Protein 2QHP (pdb70)

Foldseek 3Di:
DFEEFEFAWAWAQEPVGIDIDDLGQLLQLLLVLLVGHYEYQFEAEPDPRRVVSVVCVVSVRHYDYYHDHFHRWYWHDPVDTDGDPRGRRLARAQDPVLLVVLLVHQEYEYEFQSLLHPRSVVNVLSSLVSDPPPPRFYEYAHPDDDPSHDPVSVVVSLQSGQEYEEEQVVLCVNCVCPNNPDDSVVSVVCSCVVNVHCYKYHHVQAWIWDDHVPDIATDGQDDDPFLAQQLLQSSLVSQLVSQVVLVHDNNLSNVLSRVRSRVCRNDNDNDNTDVVSSVSSD

InterPro domains:
  IPR002173 Carbohydrate/purine kinase, PfkB, conserved site [PS00583] (23-47)
  IPR011611 Carbohydrate kinase PfkB [PF00294] (20-287)
  IPR029056 Ribokinase-like [G3DSA:3.40.1190.20] (1-295)
  IPR029056 Ribokinase-like [SSF53613] (5-287)
  IPR050306 PfkB Carbohydrate Kinase [PTHR43085] (5-287)

Radius of gyration: 17.8 Å; Cα contacts (8 Å, |Δi|>4): 586; chains: 1; bounding box: 41×39×47 Å

Organism: Bacteroides thetaiotaomicron (strain ATCC 29148 / DSM 2079 / JCM 5827 / CCUG 10774 / NCTC 10582 / VPI-5482 / E50) (NCBI:txid226186)

Secondary structure (DSSP, 8-state):
--EEE----EEEEETTEEEEE-HHHHHHHHHHHTT-EEEEEEEEESSHHHHH--HHHHTT--EEEEEESSPPEEEEE---EEE-SS-GGG-----HHHHHHHHTEEEEEE-SGGGSSHHHHHHHHHHHH---TTS-EEEEE----TT---HHHHHHHHHH-SEEEEEHHHHHHHH----TTS-HHHHHHHHHHHTT---EEE-GGG-EEEEETTEEEEEPPPP---S--TTHHHHHHHHHHHHHHHT--HHHHHHHHHHHHHHHHTSS---PPPHHHHGGG-

Nearest PDB structures (foldseek):
  2qhp-assembly1_A  TM=1.004E+00  e=1.544E-58  Bacteroides thetaiotaomicron VPI-5482
  3k9e-assembly1_A  TM=8.556E-01  e=5.505E-17  Escherichia coli O6
  3iq0-assembly1_B  TM=8.484E-01  e=5.186E-17  Escherichia coli O6
  3k9e-assembly1_B  TM=8.527E-01  e=6.585E-17  Escherichia coli O6
  3pl2-assembly1_B  TM=8.495E-01  e=3.717E-16  Corynebacterium glutamicum

B-factor: mean 25.6, std 10.34, range [3.43, 75.3]

Sequence (282 aa):
NNIIIVGGEALWDVLPEGKKIGGAPANFAYHVVSQFGFDSRVVSAVGNDELGDEIEVFKEKQLKNQIERVDYPTGTVQVTPCCYEIKKEGVAWDNIPFTDELKRLALNTRAVCFGSLAQRNEVSRATINRFLDTPDIDGQLKIFDINNLRQDFYTKEVLREESFKRCNILKINDEELVTISRFGYPGIDLQDKCWILLAKYNLKLILTCGINGSYVFTPGVVSFQETPKVPVADTVGAGDSFTAAFCASILNGKSVPEAHKLAVEVSAYVCTQSSGAPELPVILKDRLL

CATH classification: 3.40.1190.20

Solvent-accessible surface area: 12687 Å² total

Structure (mmCIF, N/CA/C/O backbone):
data_2QHP
#
_entry.id   2QHP
#
_cell.length_a   81.300
_cell.length_b   152.540
_cell.length_c   50.970
_cell.angle_alpha   90.000
_cell.angle_beta   90.000
_cell.angle_gamma   90.000
#
_symmetry.space_group_name_H-M   'C 2 2 21'
#
loop_
_entity.id
_entity.type
_entity.pdbx_description
1 polymer Fructokinase
2 non-polymer 1,2-ETHANEDIOL
3 water water
#
loop_
_atom_site.group_PDB
_atom_site.id
_atom_site.type_symbol
_atom_site.label_atom_id
_atom_site.label_alt_id
_atom_site.label_comp_id
_atom_site.label_asym_id
_atom_site.label_entity_id
_atom_site.label_seq_id
_atom_site.pdbx_PDB_ins_code
_atom_site.Cartn_x
_atom_site.Cartn_y
_atom_site.Cartn_z
_atom_site.occupancy
_atom_site.B_iso_or_equiv
_atom_site.auth_seq_id
_atom_site.auth_comp_id
_atom_site.auth_asym_id
_atom_site.auth_atom_id
_atom_site.pdbx_PDB_model_num
ATOM 1 N N . ASN A 1 3 ? 9.776 39.273 2.286 1.00 39.19 2 ASN A N 1
ATOM 2 C CA . ASN A 1 3 ? 10.903 39.094 3.259 1.00 40.32 2 ASN A CA 1
ATOM 3 C C . ASN A 1 3 ? 11.841 38.104 2.607 1.00 35.17 2 ASN A C 1
ATOM 4 O O . ASN A 1 3 ? 11.792 38.012 1.386 1.00 31.65 2 ASN A O 1
ATOM 6 N N . ASN A 1 4 ? 12.901 37.623 3.250 1.00 33.67 3 ASN A N 1
ATOM 7 C CA . ASN A 1 4 ? 14.298 37.968 2.887 1.00 36.67 3 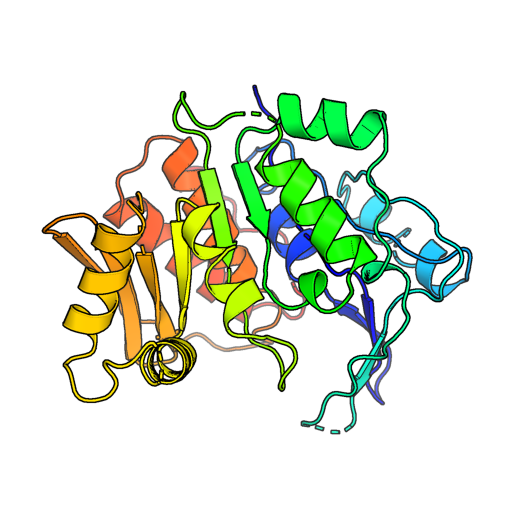ASN A CA 1
ATOM 8 C C . ASN A 1 4 ? 15.204 36.740 3.294 1.00 36.22 3 ASN A C 1
ATOM 9 O O . ASN A 1 4 ? 16.086 36.291 2.525 1.00 41.03 3 ASN A O 1
ATOM 14 N N . ILE A 1 5 ? 14.853 36.096 4.401 1.00 27.32 4 ILE A N 1
ATOM 15 C CA . ILE A 1 5 ? 15.688 35.054 5.008 1.00 23.60 4 ILE A CA 1
ATOM 16 C C . ILE A 1 5 ? 15.431 33.657 4.397 1.00 20.07 4 ILE A C 1
ATOM 17 O O . ILE A 1 5 ? 14.290 33.306 4.110 1.00 19.88 4 ILE A O 1
ATOM 22 N N . ILE A 1 6 ? 16.493 32.897 4.183 1.00 20.27 5 ILE A N 1
ATOM 23 C CA A ILE A 1 6 ? 16.402 31.536 3.682 0.50 18.46 5 ILE A CA 1
ATOM 24 C CA B ILE A 1 6 ? 16.356 31.522 3.715 0.50 18.82 5 ILE A CA 1
ATOM 25 C C . ILE A 1 6 ? 16.798 30.573 4.819 1.00 17.14 5 ILE A C 1
ATOM 26 O O . ILE A 1 6 ? 17.844 30.766 5.465 1.00 17.76 5 ILE A O 1
ATOM 35 N N . VAL A 1 7 ? 15.997 29.540 5.035 1.00 18.62 6 VAL A N 1
ATOM 36 C CA . VAL A 1 7 ? 16.196 28.662 6.177 1.00 19.37 6 VAL A CA 1
ATOM 37 C C . VAL A 1 7 ? 16.461 27.210 5.758 1.00 17.08 6 VAL A C 1
ATOM 38 O O . VAL A 1 7 ? 15.727 26.674 4.950 1.00 17.50 6 VAL A O 1
ATOM 42 N N . GLY A 1 8 ? 17.504 26.604 6.319 1.00 17.03 7 GLY A N 1
ATOM 43 C CA . GLY A 1 8 ? 17.667 25.153 6.268 1.00 20.78 7 GLY A CA 1
ATOM 44 C C . GLY A 1 8 ? 17.304 24.602 7.639 1.00 19.32 7 GLY A C 1
ATOM 45 O O . GLY A 1 8 ? 17.883 25.022 8.645 1.00 18.22 7 GLY A O 1
ATOM 54 N N . GLY A 1 10 ? 16.364 21.173 10.165 1.00 17.76 9 GLY A N 1
ATOM 55 C CA . GLY A 1 10 ? 16.430 19.738 10.430 1.00 17.54 9 GLY A CA 1
ATOM 56 C C . GLY A 1 10 ? 17.628 19.355 11.270 1.00 17.13 9 GLY A C 1
ATOM 57 O O . GLY A 1 10 ? 18.004 20.057 12.209 1.00 18.08 9 GLY A O 1
ATOM 58 N N . GLU A 1 11 ? 18.229 18.237 10.903 1.00 17.33 10 GLU A N 1
ATOM 59 C CA . GLU A 1 11 ? 19.340 17.630 11.634 1.00 18.37 10 GLU A CA 1
ATOM 60 C C . GLU A 1 11 ? 20.634 18.424 11.514 1.00 20.78 10 GLU A C 1
ATOM 61 O O . GLU A 1 11 ? 20.890 19.087 10.493 1.00 18.93 10 GLU A O 1
ATOM 67 N N . ALA A 1 12 ? 21.400 18.388 12.603 1.00 23.60 11 ALA A N 1
ATOM 68 C CA . ALA A 1 12 ? 22.789 18.871 12.639 1.00 26.82 11 ALA A CA 1
ATOM 69 C C . ALA A 1 12 ? 23.493 17.916 13.581 1.00 27.25 11 ALA A C 1
ATOM 70 O O . ALA A 1 12 ? 23.020 17.675 14.705 1.00 27.56 11 ALA A O 1
ATOM 72 N N . LEU A 1 13 ? 24.590 17.298 13.124 1.00 27.36 12 LEU A N 1
ATOM 73 C CA . LEU A 1 13 ? 25.126 16.141 13.822 1.00 25.95 12 LEU A CA 1
ATOM 74 C C . LEU A 1 13 ? 26.603 15.909 13.507 1.00 27.03 12 LEU A C 1
ATOM 75 O O . LEU A 1 13 ? 27.184 16.635 12.702 1.00 22.47 12 LEU A O 1
ATOM 80 N N . TRP A 1 14 ? 27.201 14.952 14.211 1.00 28.20 13 TRP A N 1
ATOM 81 C CA . TRP A 1 14 ? 28.559 14.519 13.891 1.00 29.73 13 TRP A CA 1
ATOM 82 C C . TRP A 1 14 ? 28.529 13.150 13.234 1.00 26.86 13 TRP A C 1
ATOM 83 O O . TRP A 1 14 ? 28.031 12.186 13.799 1.00 29.97 13 TRP A O 1
ATOM 94 N N . ASP A 1 15 ? 29.079 13.075 12.033 1.00 32.05 14 ASP A N 1
ATOM 95 C CA . ASP A 1 15 ? 29.414 11.796 11.421 1.00 35.14 14 ASP A CA 1
ATOM 96 C C . ASP A 1 15 ? 30.727 11.327 12.052 1.00 35.10 14 ASP A C 1
ATOM 97 O O . ASP A 1 15 ? 31.786 11.913 11.818 1.00 33.75 14 ASP A O 1
ATOM 102 N N . VAL A 1 16 ? 30.633 10.323 12.913 1.00 38.57 15 VAL A N 1
ATOM 103 C CA . VAL A 1 16 ? 31.791 9.868 13.687 1.00 42.61 15 VAL A CA 1
ATOM 104 C C . VAL A 1 16 ? 32.334 8.598 13.023 1.00 45.19 15 VAL A C 1
ATOM 105 O O . VAL A 1 16 ? 31.831 7.482 13.238 1.00 43.97 15 VAL A O 1
ATOM 109 N N . LEU A 1 17 ? 33.332 8.815 12.164 1.00 49.25 16 LEU A N 1
ATOM 110 C CA . LEU A 1 17 ? 34.006 7.745 11.428 1.00 52.18 16 LEU A CA 1
ATOM 111 C C . LEU A 1 17 ? 35.182 7.205 12.252 1.00 55.01 16 LEU A C 1
ATOM 112 O O . LEU A 1 17 ? 35.676 7.884 13.161 1.00 55.00 16 LEU A O 1
ATOM 115 N N . PRO A 1 18 ? 35.633 5.970 11.957 1.00 58.16 17 PRO A N 1
ATOM 116 C CA . PRO A 1 18 ? 36.824 5.479 12.668 1.00 58.32 17 PRO A CA 1
ATOM 117 C C . PRO A 1 18 ? 38.020 6.454 12.565 1.00 58.71 17 PRO A C 1
ATOM 118 O O . PRO A 1 18 ? 38.746 6.647 13.549 1.00 56.51 17 PRO A O 1
ATOM 122 N N . GLU A 1 19 ? 38.159 7.103 11.403 1.00 58.81 18 GLU A N 1
ATOM 123 C CA . GLU A 1 19 ? 39.273 8.020 11.123 1.00 59.39 18 GLU A CA 1
ATOM 124 C C . GLU A 1 19 ? 39.142 9.393 11.773 1.00 58.43 18 GLU A C 1
ATOM 125 O O . GLU A 1 19 ? 39.991 10.261 11.542 1.00 59.45 18 GLU A O 1
ATOM 131 N N . GLY A 1 20 ? 38.084 9.592 12.561 1.00 55.73 19 GLY A N 1
ATOM 132 C CA . GLY A 1 20 ? 37.784 10.882 13.187 1.00 53.10 19 GLY A CA 1
ATOM 133 C C . GLY A 1 20 ? 36.338 11.254 12.899 1.00 50.20 19 GLY A C 1
ATOM 134 O O . GLY A 1 20 ? 35.599 10.465 12.313 1.00 51.73 19 GLY A O 1
ATOM 135 N N . LYS A 1 21 ? 35.941 12.462 13.283 1.00 45.61 20 LYS A N 1
ATOM 136 C CA . LYS A 1 21 ? 34.553 12.900 13.119 1.00 43.20 20 LYS A CA 1
ATOM 137 C C . LYS A 1 21 ? 34.471 14.082 12.168 1.00 39.48 20 LYS A C 1
ATOM 138 O O . LYS A 1 21 ? 35.427 14.828 11.996 1.00 36.68 20 LYS A O 1
ATOM 144 N N . LYS A 1 22 ? 33.306 14.231 11.552 1.00 41.86 21 LYS A N 1
ATOM 145 C CA . LYS A 1 22 ? 33.044 15.297 10.591 1.00 39.99 21 LYS A CA 1
ATOM 146 C C . LYS A 1 22 ? 31.599 15.782 10.814 1.00 38.71 21 LYS A C 1
ATOM 147 O O . LYS A 1 22 ? 30.718 15.004 11.155 1.00 34.60 21 LYS A O 1
ATOM 150 N N . ILE A 1 23 ? 31.373 17.075 10.626 1.00 38.84 22 ILE A N 1
ATOM 151 C CA . ILE A 1 23 ? 30.045 17.649 10.747 1.00 40.05 22 ILE A CA 1
ATOM 152 C C . ILE A 1 23 ? 29.185 17.097 9.618 1.00 38.45 22 ILE A C 1
ATOM 153 O O . ILE A 1 23 ? 29.676 16.883 8.503 1.00 39.12 22 ILE A O 1
ATOM 158 N N . GLY A 1 24 ? 27.916 16.829 9.917 1.00 35.40 23 GLY A N 1
ATOM 159 C CA . GLY A 1 24 ? 26.928 16.436 8.896 1.00 32.50 23 GLY A CA 1
ATOM 160 C C . GLY A 1 24 ? 25.558 17.085 9.124 1.00 30.15 23 GLY A C 1
ATOM 161 O O . GLY A 1 24 ? 25.283 17.617 10.217 1.00 27.72 23 GLY A O 1
ATOM 162 N N . GLY A 1 25 ? 24.696 17.014 8.100 1.00 24.87 24 GLY A N 1
ATOM 163 C CA . GLY A 1 25 ? 23.378 17.617 8.163 1.00 23.43 24 GLY A CA 1
ATOM 164 C C . GLY A 1 25 ? 23.037 18.339 6.886 1.00 22.41 24 GLY A C 1
ATOM 165 O O . GLY A 1 25 ? 23.691 19.309 6.539 1.00 24.81 24 GLY A O 1
ATOM 166 N N . ALA A 1 26 ? 22.021 17.868 6.179 1.00 21.02 25 ALA A N 1
ATOM 167 C CA . ALA A 1 26 ? 21.581 18.562 4.966 1.00 23.05 25 ALA A CA 1
ATOM 168 C C . ALA A 1 26 ? 21.189 20.033 5.210 1.00 23.31 25 ALA A C 1
ATOM 169 O O . ALA A 1 26 ? 21.446 20.854 4.362 1.00 21.95 25 ALA A O 1
ATOM 171 N N . PRO A 1 27 ? 20.555 20.373 6.356 1.00 23.53 26 PRO A N 1
ATOM 172 C CA . PRO A 1 27 ? 20.243 21.808 6.651 1.00 24.38 26 PRO A CA 1
ATOM 173 C C . PRO A 1 27 ? 21.356 22.811 6.593 1.00 24.73 26 PRO A C 1
ATOM 174 O O . PRO A 1 27 ? 21.192 23.855 5.917 1.00 26.15 26 PRO A O 1
ATOM 178 N N . ALA A 1 28 ? 22.449 22.555 7.315 1.00 20.90 27 ALA A N 1
ATOM 179 C CA . ALA A 1 28 ? 23.557 23.489 7.344 1.00 23.55 27 ALA A CA 1
ATOM 180 C C . ALA A 1 28 ? 24.169 23.598 5.954 1.00 21.35 27 ALA A C 1
ATOM 181 O O . ALA A 1 28 ? 24.603 24.687 5.512 1.00 22.21 27 ALA A O 1
ATOM 183 N N . ASN A 1 29 ? 24.276 22.453 5.274 1.00 21.24 28 ASN A N 1
ATOM 184 C CA . ASN A 1 29 ? 24.875 22.448 3.933 1.00 23.28 28 ASN A CA 1
ATOM 185 C C . ASN A 1 29 ? 24.045 23.332 2.995 1.00 21.03 28 ASN A C 1
ATOM 186 O O . ASN A 1 29 ? 24.605 24.135 2.274 1.00 20.44 28 ASN A O 1
ATOM 191 N N . PHE A 1 30 ? 22.718 23.212 3.039 1.00 18.89 29 PHE A N 1
ATOM 192 C CA . PHE A 1 30 ? 21.838 24.046 2.192 1.00 18.77 29 PHE A CA 1
ATOM 193 C C . PHE A 1 30 ? 21.985 25.534 2.530 1.00 20.19 29 PHE A C 1
ATOM 194 O O . PHE A 1 30 ? 22.107 26.366 1.651 1.00 17.74 29 PHE A O 1
ATOM 202 N N . ALA A 1 31 ? 21.957 25.856 3.834 1.00 19.86 30 ALA A N 1
ATOM 203 C CA . ALA A 1 31 ? 22.131 27.234 4.340 1.00 19.53 30 ALA A CA 1
ATOM 204 C C . ALA A 1 31 ? 23.475 27.806 3.893 1.00 19.25 30 ALA A C 1
ATOM 205 O O . ALA A 1 31 ? 23.590 28.986 3.449 1.00 17.94 30 ALA A O 1
ATOM 207 N N . TYR A 1 32 ? 24.518 26.974 3.977 1.00 18.43 31 TYR A N 1
ATOM 208 C CA . TYR A 1 32 ? 25.819 27.411 3.568 1.00 19.16 31 TYR A CA 1
ATOM 209 C C . TYR A 1 32 ? 25.850 27.799 2.090 1.00 18.63 31 TYR A C 1
ATOM 210 O O . TYR A 1 32 ? 26.278 28.917 1.740 1.00 17.14 31 TYR A O 1
ATOM 219 N N . HIS A 1 33 ? 25.392 26.875 1.249 1.00 17.27 32 HIS A N 1
ATOM 220 C CA . HIS A 1 33 ? 25.520 27.068 -0.197 1.00 17.88 32 HIS A CA 1
ATOM 221 C C . HIS A 1 33 ? 24.641 28.213 -0.724 1.00 17.88 32 HIS A C 1
ATOM 222 O O . HIS A 1 33 ? 25.074 28.949 -1.634 1.00 18.46 32 HIS A O 1
ATOM 229 N N . VAL A 1 34 ? 23.474 28.406 -0.118 1.00 17.37 33 VAL A N 1
ATOM 230 C CA A VAL A 1 34 ? 22.606 29.483 -0.550 0.50 18.12 33 VAL A CA 1
ATOM 231 C CA B VAL A 1 34 ? 22.573 29.495 -0.486 0.50 19.44 33 VAL A CA 1
ATOM 232 C C . VAL A 1 34 ? 23.252 30.838 -0.162 1.00 18.19 33 VAL A C 1
ATOM 233 O O . VAL A 1 34 ? 23.143 31.808 -0.910 1.00 18.94 33 VAL A O 1
ATOM 240 N N . SER A 1 35 ? 23.973 30.878 0.955 1.00 19.85 34 SER A N 1
ATOM 241 C CA . SER A 1 35 ? 24.666 32.088 1.372 1.00 20.89 34 SER A CA 1
ATOM 242 C C . SER A 1 35 ? 25.882 32.400 0.452 1.00 19.21 34 SER A C 1
ATOM 243 O O . SER A 1 35 ? 26.274 33.569 0.285 1.00 19.25 34 SER A O 1
ATOM 246 N N . GLN A 1 36 ? 26.452 31.365 -0.176 1.00 18.38 35 GLN A N 1
ATOM 247 C CA . GLN A 1 36 ? 27.470 31.581 -1.230 1.00 19.93 35 GLN A CA 1
ATOM 248 C C . GLN A 1 36 ? 26.947 32.388 -2.430 1.00 18.05 35 GLN A C 1
ATOM 249 O O . GLN A 1 36 ? 27.744 33.061 -3.132 1.00 17.46 35 GLN A O 1
ATOM 255 N N . PHE A 1 37 ? 25.624 32.334 -2.643 1.00 19.12 36 PHE A N 1
ATOM 256 C CA . PHE A 1 37 ? 24.938 33.070 -3.714 1.00 20.91 36 PHE A CA 1
ATOM 257 C C . PHE A 1 37 ? 24.303 34.371 -3.238 1.00 21.20 36 PHE A C 1
ATOM 258 O O . PHE A 1 37 ? 23.496 34.962 -3.938 1.00 22.28 36 PHE A O 1
ATOM 266 N N . GLY A 1 38 ? 24.742 34.832 -2.068 1.00 19.50 37 GLY A N 1
ATOM 267 C CA . GLY A 1 38 ? 24.434 36.139 -1.573 1.00 22.32 37 GLY A CA 1
ATOM 268 C C . GLY A 1 38 ? 23.159 36.228 -0.746 1.00 20.97 37 GLY A C 1
ATOM 269 O O . GLY A 1 38 ? 22.746 37.300 -0.368 1.00 20.25 37 GLY A O 1
ATOM 270 N N . PHE A 1 39 ? 22.566 35.105 -0.411 1.00 19.99 38 PHE A N 1
ATOM 271 C CA . PHE A 1 39 ? 21.333 35.113 0.364 1.00 18.68 38 PHE A CA 1
ATOM 272 C C . PHE A 1 39 ? 21.668 35.130 1.867 1.00 18.83 38 PHE A C 1
ATOM 273 O O . PHE A 1 39 ? 22.740 34.670 2.306 1.00 20.82 38 PHE A O 1
ATOM 281 N N . ASP A 1 40 ? 20.774 35.720 2.626 1.00 22.03 39 ASP A N 1
ATOM 282 C CA . ASP A 1 40 ? 20.890 35.722 4.093 1.00 21.72 39 ASP A CA 1
ATOM 283 C C . ASP A 1 40 ? 20.214 34.430 4.606 1.00 20.25 39 ASP A C 1
ATOM 284 O O . ASP A 1 40 ? 19.018 34.273 4.484 1.00 21.80 39 ASP A O 1
ATOM 289 N N . SER A 1 41 ? 21.002 33.517 5.156 1.00 16.79 40 SER A N 1
ATOM 290 C CA . SER A 1 41 ? 20.526 32.171 5.491 1.00 17.14 40 SER A CA 1
ATOM 291 C C . SER A 1 41 ? 20.612 31.896 6.999 1.00 16.66 40 SER A C 1
ATOM 292 O O . SER A 1 41 ? 21.450 32.460 7.723 1.00 16.84 40 SER A O 1
ATOM 295 N N . ARG A 1 42 ? 19.781 30.972 7.468 1.00 16.46 41 ARG A N 1
ATOM 296 C CA . ARG A 1 42 ? 19.843 30.510 8.851 1.00 17.91 41 ARG A CA 1
ATOM 297 C C . ARG A 1 42 ? 19.729 29.001 8.892 1.00 18.68 41 ARG A C 1
ATOM 298 O O . ARG A 1 42 ? 18.863 28.428 8.193 1.00 20.07 41 ARG A O 1
ATOM 306 N N . VAL A 1 43 ? 20.593 28.371 9.688 1.00 20.59 42 VAL A N 1
ATOM 307 C CA . VAL A 1 43 ? 20.361 26.979 10.081 1.00 18.37 42 VAL A CA 1
ATOM 308 C C . VAL A 1 43 ? 19.409 26.954 11.315 1.00 17.35 42 VAL A C 1
ATOM 309 O O . VAL A 1 43 ? 19.675 27.588 12.328 1.00 18.19 42 VAL A O 1
ATOM 313 N N . VAL A 1 44 ? 18.351 26.157 11.205 1.00 18.24 43 VAL A N 1
ATOM 314 C CA . VAL A 1 44 ? 17.422 25.907 12.299 1.00 15.69 43 VAL A CA 1
ATOM 315 C C . VAL A 1 44 ? 17.575 24.425 12.696 1.00 16.20 43 VAL A C 1
ATOM 316 O O . VAL A 1 44 ? 17.272 23.500 11.910 1.00 18.78 43 VAL A O 1
ATOM 320 N N . SER A 1 45 ? 18.103 24.191 13.893 1.00 18.52 44 SER A N 1
ATOM 321 C CA . SER A 1 45 ? 18.270 22.845 14.428 1.00 17.31 44 SER A CA 1
ATOM 322 C C . SER A 1 45 ? 18.335 22.967 15.962 1.00 16.34 44 SER A C 1
ATOM 323 O O . SER A 1 45 ? 17.926 23.981 16.539 1.00 15.15 44 SER A O 1
ATOM 326 N N . ALA A 1 46 ? 18.865 21.940 16.607 1.00 16.09 45 ALA A N 1
ATOM 327 C CA . ALA A 1 46 ? 19.127 21.961 18.048 1.00 17.50 45 ALA A CA 1
ATOM 328 C C . ALA A 1 46 ? 20.308 21.048 18.300 1.00 19.50 45 ALA A C 1
ATOM 329 O O . ALA A 1 46 ? 20.481 20.024 17.609 1.00 15.93 45 ALA A O 1
ATOM 331 N N . VAL A 1 47 ? 21.064 21.407 19.323 1.00 17.15 46 VAL A N 1
ATOM 332 C CA . VAL A 1 47 ? 22.180 20.636 19.829 1.00 18.18 46 VAL A CA 1
ATOM 333 C C . VAL A 1 47 ? 22.078 20.579 21.355 1.00 16.98 46 VAL A C 1
ATOM 334 O O . VAL A 1 47 ? 21.260 21.283 21.967 1.00 16.33 46 VAL A O 1
ATOM 338 N N . GLY A 1 48 ? 22.907 19.727 21.948 1.00 19.38 47 GLY A N 1
ATOM 339 C CA . GLY A 1 48 ? 22.977 19.536 23.381 1.00 20.10 47 GLY A CA 1
ATOM 340 C C . GLY A 1 48 ? 23.888 20.545 24.062 1.00 19.21 47 GLY A C 1
ATOM 341 O O . GLY A 1 48 ? 24.669 21.237 23.413 1.00 18.58 47 GLY A O 1
ATOM 342 N N . ASN A 1 49 ? 23.747 20.638 25.366 1.00 22.36 48 ASN A N 1
ATOM 343 C CA . ASN A 1 49 ? 24.709 21.374 26.216 1.00 24.14 48 ASN A CA 1
ATOM 344 C C . ASN A 1 49 ? 25.840 20.406 26.525 1.00 24.21 48 ASN A C 1
ATOM 345 O O . ASN A 1 49 ? 25.911 19.845 27.633 1.00 23.15 48 ASN A O 1
ATOM 350 N N . ASP A 1 50 ? 26.663 20.169 25.507 1.00 25.01 49 ASP A N 1
ATOM 351 C CA . ASP A 1 50 ? 27.752 19.210 25.572 1.00 25.01 49 ASP A CA 1
ATOM 352 C C . ASP A 1 50 ? 28.874 19.619 24.613 1.00 26.11 49 ASP A C 1
ATOM 353 O O . ASP A 1 50 ? 28.733 20.577 23.839 1.00 26.04 49 ASP A O 1
ATOM 358 N N . GLU A 1 51 ? 30.010 18.923 24.697 1.00 28.44 50 GLU A N 1
ATOM 359 C CA . GLU A 1 51 ? 31.209 19.322 23.960 1.00 31.80 50 GLU A CA 1
ATOM 360 C C . GLU A 1 51 ? 30.981 19.261 22.438 1.00 27.65 50 GLU A C 1
ATOM 361 O O . GLU A 1 51 ? 31.378 20.161 21.687 1.00 27.86 50 GLU A O 1
ATOM 367 N N . LEU A 1 52 ? 30.337 18.195 21.985 1.00 27.69 51 LEU A N 1
ATOM 368 C CA . LEU A 1 52 ? 29.953 18.067 20.575 1.00 26.22 51 LEU A CA 1
ATOM 369 C C . LEU A 1 52 ? 29.046 19.243 20.090 1.00 25.45 51 LEU A C 1
ATOM 370 O O . LEU A 1 52 ? 29.159 19.739 18.949 1.00 24.82 51 LEU A O 1
ATOM 375 N N . GLY A 1 53 ? 28.158 19.696 20.956 1.00 26.37 52 GLY A N 1
ATOM 376 C CA . GLY A 1 53 ? 27.275 20.836 20.618 1.00 27.74 52 GLY A CA 1
ATOM 377 C C . GLY A 1 53 ? 28.039 22.142 2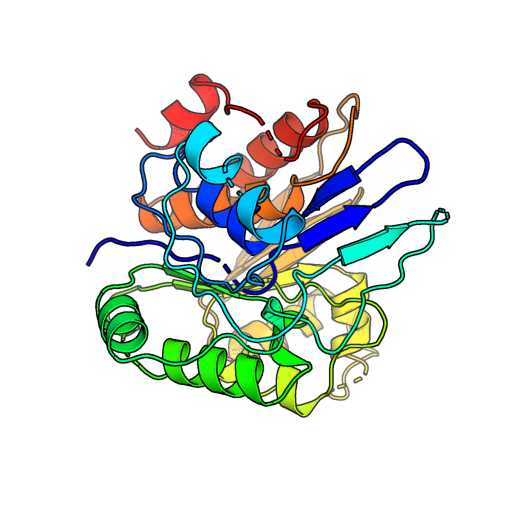0.521 1.00 28.02 52 GLY A C 1
ATOM 378 O O . GLY A 1 53 ? 27.831 22.926 19.600 1.00 29.03 52 GLY A O 1
ATOM 379 N N . ASP A 1 54 ? 28.906 22.386 21.512 1.00 29.06 53 ASP A N 1
ATOM 380 C CA . ASP A 1 54 ? 29.799 23.547 21.493 1.00 28.37 53 ASP A CA 1
ATOM 381 C C . ASP A 1 54 ? 30.638 23.524 20.203 1.00 29.88 53 ASP A C 1
ATOM 382 O O . ASP A 1 54 ? 30.774 24.545 19.520 1.00 25.95 53 ASP A O 1
ATOM 387 N N . GLU A 1 55 ? 31.202 22.349 19.896 1.00 28.48 54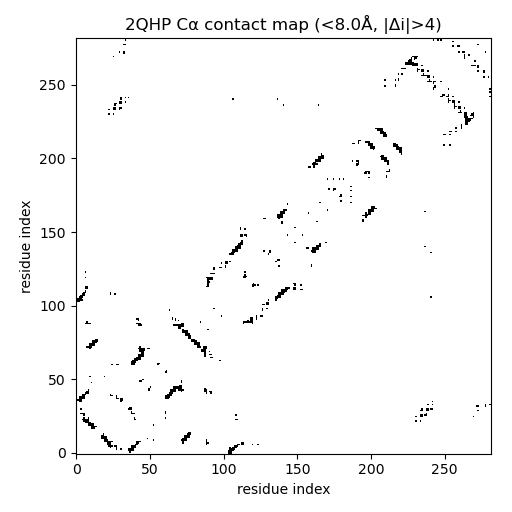 GLU A N 1
ATOM 388 C CA . GLU A 1 55 ? 32.035 22.176 18.714 1.00 31.34 54 GLU A CA 1
ATOM 389 C C . GLU A 1 55 ? 31.290 22.532 17.447 1.00 32.52 54 GLU A C 1
ATOM 390 O O . GLU A 1 55 ? 31.839 23.219 16.577 1.00 31.77 54 GLU A O 1
ATOM 396 N N . ILE A 1 56 ? 30.044 22.056 17.323 1.00 32.08 55 ILE A N 1
ATOM 397 C CA . ILE A 1 56 ? 29.220 22.410 16.160 1.00 33.03 55 ILE A CA 1
ATOM 398 C C . ILE A 1 56 ? 29.053 23.899 16.003 1.00 28.93 55 ILE A C 1
ATOM 399 O O . ILE A 1 56 ? 29.175 24.444 14.891 1.00 28.53 55 ILE A O 1
ATOM 412 N N . GLU A 1 58 ? 30.949 26.264 17.174 1.00 36.55 57 GLU A N 1
ATOM 413 C CA . GLU A 1 58 ? 32.223 26.900 16.792 1.00 36.20 57 GLU A CA 1
ATOM 414 C C . GLU A 1 58 ? 32.500 26.771 15.298 1.00 37.30 57 GLU A C 1
ATOM 415 O O . GLU A 1 58 ? 32.802 27.758 14.634 1.00 40.71 57 GLU A O 1
ATOM 421 N N . VAL A 1 59 ? 32.372 25.563 14.767 1.00 35.63 58 VAL A N 1
ATOM 422 C CA . VAL A 1 59 ? 32.487 25.350 13.323 1.00 37.25 58 VAL A CA 1
ATOM 423 C C . VAL A 1 59 ? 31.600 26.298 12.501 1.00 35.68 58 VAL A C 1
ATOM 424 O O . VAL A 1 59 ? 32.029 26.835 11.489 1.00 33.14 58 VAL A O 1
ATOM 428 N N . PHE A 1 60 ? 30.346 26.470 12.919 1.00 34.02 59 PHE A N 1
ATOM 429 C CA . PHE A 1 60 ? 29.431 27.364 12.209 1.00 30.80 59 PHE A CA 1
ATOM 430 C C . PHE A 1 60 ? 29.851 28.812 12.318 1.00 33.00 59 PHE A C 1
ATOM 431 O O . PHE A 1 60 ? 29.679 29.581 11.372 1.00 30.94 59 PHE A O 1
ATOM 439 N N . LYS A 1 61 ? 30.358 29.178 13.489 1.00 34.97 60 LYS A N 1
ATOM 440 C CA . LYS A 1 61 ? 30.982 30.486 13.691 1.00 41.31 60 LYS A CA 1
ATOM 441 C C . LYS A 1 61 ? 32.131 30.651 12.701 1.00 41.82 60 LYS A C 1
ATOM 442 O O . LYS A 1 61 ? 32.126 31.590 11.919 1.00 42.74 60 LYS A O 1
ATOM 448 N N . GLU A 1 62 ? 33.059 29.698 12.692 1.00 42.59 61 GLU A N 1
ATOM 449 C CA . GLU A 1 62 ? 34.182 29.711 11.751 1.00 44.00 61 GLU A CA 1
ATOM 450 C C . GLU A 1 62 ? 33.719 29.860 10.299 1.00 42.73 61 GLU A C 1
ATOM 451 O O . GLU A 1 62 ? 34.277 30.676 9.573 1.00 44.99 61 GLU A O 1
ATOM 454 N N . LYS A 1 63 ? 32.695 29.104 9.878 1.00 39.55 62 LYS A N 1
ATOM 455 C CA . LYS A 1 63 ? 32.178 29.182 8.501 1.00 38.22 62 LYS A CA 1
ATOM 456 C C . LYS A 1 63 ? 31.318 30.430 8.264 1.00 35.79 62 LYS A C 1
ATOM 457 O O . LYS A 1 63 ? 30.815 30.653 7.149 1.00 35.98 62 LYS A O 1
ATOM 463 N N . GLN A 1 64 ? 31.105 31.204 9.326 1.00 34.67 63 GLN A N 1
ATOM 464 C CA . GLN A 1 64 ? 30.246 32.394 9.307 1.00 34.74 63 GLN A CA 1
ATOM 465 C C . GLN A 1 64 ? 28.798 32.036 8.929 1.00 31.77 63 GLN A C 1
ATOM 466 O O . GLN A 1 64 ? 28.109 32.761 8.224 1.00 28.42 63 GLN A O 1
ATOM 472 N N . LEU A 1 65 ? 28.366 30.890 9.431 1.00 29.20 64 LEU A N 1
ATOM 473 C CA . LEU A 1 65 ? 27.082 30.353 9.108 1.00 27.18 64 LEU A CA 1
ATOM 474 C C . LEU A 1 65 ? 26.086 30.735 10.210 1.00 21.74 64 LEU A C 1
ATOM 475 O O . LEU A 1 65 ? 26.152 30.245 11.335 1.00 20.74 64 LEU A O 1
ATOM 480 N N . LYS A 1 66 ? 25.193 31.649 9.883 1.00 18.14 65 LYS A N 1
ATOM 481 C CA . LYS A 1 66 ? 24.245 32.206 10.858 1.00 19.73 65 LYS A CA 1
ATOM 482 C C . LYS A 1 66 ? 23.165 31.177 11.151 1.00 20.16 65 LYS A C 1
ATOM 483 O O . LYS A 1 66 ? 22.889 30.309 10.337 1.00 19.09 65 LYS A O 1
ATOM 489 N N . ASN A 1 67 ? 22.594 31.250 12.356 1.00 20.18 66 ASN A N 1
ATOM 490 C CA . ASN A 1 67 ? 21.714 30.176 12.817 1.00 20.15 66 ASN A CA 1
ATOM 491 C C . ASN A 1 67 ? 20.802 30.604 13.929 1.00 19.10 66 ASN A C 1
ATOM 492 O O . ASN A 1 67 ? 21.034 31.643 14.558 1.00 17.33 66 ASN A O 1
ATOM 497 N N . GLN A 1 68 ? 19.746 29.797 14.105 1.00 18.35 67 GLN A N 1
ATOM 498 C CA . GLN A 1 68 ? 18.873 29.859 15.235 1.00 20.10 67 GLN A CA 1
ATOM 499 C C . GLN A 1 68 ? 18.800 28.447 15.819 1.00 21.04 67 GLN A C 1
ATOM 500 O O . GLN A 1 68 ? 17.814 27.765 15.740 1.00 25.48 67 GLN A O 1
ATOM 506 N N . ILE A 1 69 ? 19.907 28.018 16.400 1.00 22.23 68 ILE A N 1
ATOM 507 C CA . ILE A 1 69 ? 19.994 26.714 16.992 1.00 20.92 68 ILE A CA 1
ATOM 508 C C . ILE A 1 69 ? 19.809 26.887 18.506 1.00 22.20 68 ILE A C 1
ATOM 509 O O . ILE A 1 69 ? 20.548 27.632 19.154 1.00 20.90 68 ILE A O 1
ATOM 514 N N . GLU A 1 70 ? 18.827 26.174 19.051 1.00 20.80 69 GLU A N 1
ATOM 515 C CA . GLU A 1 70 ? 18.600 26.083 20.487 1.00 19.77 69 GLU A CA 1
ATOM 516 C C . GLU A 1 70 ? 19.377 24.914 21.093 1.00 20.27 69 GLU A C 1
ATOM 517 O O . GLU A 1 70 ? 19.682 23.894 20.434 1.00 18.46 69 GLU A O 1
ATOM 523 N N . ARG A 1 71 ? 19.698 25.106 22.363 1.00 18.65 70 ARG A N 1
ATOM 524 C CA . ARG A 1 71 ? 20.248 24.058 23.219 1.00 18.68 70 ARG A CA 1
ATOM 525 C C . ARG A 1 71 ? 19.074 23.360 23.866 1.00 19.86 70 ARG A C 1
ATOM 526 O O . ARG A 1 71 ? 18.173 24.029 24.366 1.00 16.39 70 ARG A O 1
ATOM 534 N N . VAL A 1 72 ? 19.115 22.030 23.878 1.00 16.49 71 VAL A N 1
ATOM 535 C CA . VAL A 1 72 ? 18.055 21.215 24.438 1.00 15.64 71 VAL A CA 1
ATOM 536 C C . VAL A 1 72 ? 18.671 20.103 25.328 1.00 12.87 71 VAL A C 1
ATOM 537 O O . VAL A 1 72 ? 19.889 19.777 25.231 1.00 17.02 71 VAL A O 1
ATOM 541 N N . ASP A 1 73 ? 17.831 19.515 26.171 1.00 15.11 72 ASP A N 1
ATOM 542 C CA . ASP A 1 73 ? 18.268 18.508 27.162 1.00 15.16 72 ASP A CA 1
ATOM 543 C C . ASP A 1 73 ? 18.403 17.089 26.575 1.00 18.98 72 ASP A C 1
ATOM 544 O O . ASP A 1 73 ? 17.957 16.126 27.207 1.00 20.88 72 ASP A O 1
ATOM 549 N N . TYR A 1 74 ? 19.046 16.986 25.408 1.00 18.13 73 TYR A N 1
ATOM 550 C CA . TYR A 1 74 ? 19.324 15.707 24.709 1.00 21.26 73 TYR A CA 1
ATOM 551 C C . TYR A 1 74 ? 20.724 15.800 24.118 1.00 19.74 73 TYR A C 1
ATOM 552 O O . TYR A 1 74 ? 21.156 16.888 23.732 1.00 18.30 73 TYR A O 1
ATOM 561 N N . PRO A 1 75 ? 21.427 14.664 23.998 1.00 19.36 74 PRO A N 1
ATOM 562 C CA . PRO A 1 75 ? 22.752 14.751 23.386 1.00 20.47 74 PRO A CA 1
ATOM 563 C C . PRO A 1 75 ? 22.778 15.266 21.951 1.00 22.05 74 PRO A C 1
ATOM 564 O O . PRO A 1 75 ? 21.870 14.984 21.152 1.00 20.33 74 PRO A O 1
ATOM 568 N N . THR A 1 76 ? 23.832 16.009 21.618 1.00 22.09 75 THR A N 1
ATOM 569 C CA . THR A 1 76 ? 24.065 16.412 20.261 1.00 21.39 75 THR A CA 1
ATOM 570 C C . THR A 1 76 ? 24.100 15.161 19.361 1.00 22.11 75 THR A C 1
ATOM 571 O O . THR A 1 76 ? 24.645 14.084 19.727 1.00 19.53 75 THR A O 1
ATOM 575 N N . GLY A 1 77 ? 23.466 15.284 18.208 1.00 22.19 76 GLY A N 1
ATOM 576 C CA . GLY A 1 77 ? 23.262 14.120 17.355 1.00 22.79 76 GLY A CA 1
ATOM 577 C C . GLY A 1 77 ? 24.583 13.631 16.762 1.00 23.30 76 GLY A C 1
ATOM 578 O O . GLY A 1 77 ? 25.489 14.420 16.475 1.00 25.30 76 GLY A O 1
ATOM 579 N N . THR A 1 78 ? 24.665 12.320 16.583 1.00 25.15 77 THR A N 1
ATOM 580 C CA . THR A 1 78 ? 25.779 11.688 15.870 1.00 27.79 77 THR A CA 1
ATOM 581 C C . THR A 1 78 ? 25.276 10.585 14.922 1.00 30.26 77 THR A C 1
ATOM 582 O O . THR A 1 78 ? 24.205 10.011 15.142 1.00 30.78 77 THR A O 1
ATOM 586 N N . VAL A 1 79 ? 26.083 10.309 13.891 1.00 32.39 78 VAL A N 1
ATOM 587 C CA . VAL A 1 79 ? 25.968 9.097 13.064 1.00 32.90 78 VAL A CA 1
ATOM 588 C C . VAL A 1 79 ? 27.262 8.276 13.308 1.00 30.11 78 VAL A C 1
ATOM 589 O O . VAL A 1 79 ? 28.359 8.706 12.975 1.00 29.01 78 VAL A O 1
ATOM 593 N N . GLN A 1 80 ? 27.117 7.116 13.925 1.00 33.56 79 GLN A N 1
ATOM 594 C CA . GLN A 1 80 ? 28.259 6.223 14.132 1.00 38.30 79 GLN A CA 1
ATOM 595 C C . GLN A 1 80 ? 28.484 5.446 12.825 1.00 39.39 79 GLN A C 1
ATOM 596 O O . GLN A 1 80 ? 27.613 4.706 12.362 1.00 38.70 79 GLN A O 1
ATOM 602 N N . VAL A 1 81 ? 29.633 5.683 12.200 1.00 42.46 80 VAL A N 1
ATOM 603 C CA . VAL A 1 81 ? 29.935 5.097 10.887 1.00 46.17 80 VAL A CA 1
ATOM 604 C C . VAL A 1 81 ? 30.899 3.897 11.003 1.00 47.08 80 VAL A C 1
ATOM 605 O O . VAL A 1 81 ? 31.953 3.984 11.647 1.00 46.96 80 VAL A O 1
ATOM 609 N N . THR A 1 82 ? 30.504 2.782 10.385 1.00 50.26 81 THR A N 1
ATOM 610 C CA . THR A 1 82 ? 31.247 1.504 10.450 1.00 50.44 81 THR A CA 1
ATOM 611 C C . THR A 1 82 ? 31.456 0.915 9.049 1.00 51.34 81 THR A C 1
ATOM 612 O O . THR A 1 82 ? 30.769 1.286 8.082 1.00 49.89 81 THR A O 1
ATOM 616 N N . PRO A 1 89 ? 30.770 0.744 5.334 1.00 59.58 88 PRO A N 1
ATOM 617 C CA . PRO A 1 89 ? 29.741 1.503 4.624 1.00 57.65 88 PRO A CA 1
ATOM 618 C C . PRO A 1 89 ? 28.379 1.500 5.349 1.00 55.02 88 PRO A C 1
ATOM 619 O O . PRO A 1 89 ? 27.329 1.436 4.691 1.00 53.59 88 PRO A O 1
ATOM 623 N N . CYS A 1 90 ? 28.399 1.589 6.684 1.00 53.20 89 CYS A N 1
ATOM 624 C CA A CYS A 1 90 ? 27.164 1.458 7.464 0.50 51.78 89 CYS A CA 1
ATOM 625 C CA B CYS A 1 90 ? 27.198 1.415 7.505 0.50 51.34 89 CYS A CA 1
ATOM 626 C C . CYS A 1 90 ? 27.002 2.536 8.538 1.00 49.14 89 CYS A C 1
ATOM 627 O O . CYS A 1 90 ? 27.964 2.942 9.199 1.00 47.67 89 CYS A O 1
ATOM 632 N N . TYR A 1 91 ? 25.748 2.983 8.696 1.00 44.34 90 TYR A N 1
ATOM 633 C CA . TYR A 1 91 ? 25.406 4.175 9.475 1.00 42.69 90 TYR A CA 1
ATOM 634 C C . TYR A 1 91 ? 24.419 3.925 10.602 1.00 40.10 90 TYR A C 1
ATOM 635 O O . TYR A 1 91 ? 23.301 3.476 10.347 1.00 37.29 90 TYR A O 1
ATOM 644 N N . GLU A 1 92 ? 24.847 4.191 11.844 1.00 34.78 91 GLU A N 1
ATOM 645 C CA . GLU A 1 92 ? 23.916 4.248 12.986 1.00 35.32 91 GLU A CA 1
ATOM 646 C C . GLU A 1 92 ? 23.528 5.710 13.305 1.00 32.70 91 GLU A C 1
ATOM 647 O O . GLU A 1 92 ? 24.355 6.498 13.794 1.00 31.78 91 GLU A O 1
ATOM 653 N N . ILE A 1 93 ? 22.281 6.065 13.001 1.00 31.47 92 ILE A N 1
ATOM 654 C CA . ILE A 1 93 ? 21.782 7.446 13.235 1.00 28.55 92 ILE A CA 1
ATOM 655 C C . ILE A 1 93 ? 21.200 7.470 14.645 1.00 26.80 92 ILE A C 1
ATOM 656 O O . ILE A 1 93 ? 20.031 7.169 14.825 1.00 27.13 92 ILE A O 1
ATOM 661 N N . LYS A 1 94 ? 22.049 7.793 15.629 1.00 25.09 93 LYS A N 1
ATOM 662 C CA A LYS A 1 94 ? 21.685 7.794 17.055 0.50 25.54 93 LYS A CA 1
ATOM 663 C CA B LYS A 1 94 ? 21.671 7.759 17.035 0.50 24.92 93 LYS A CA 1
ATOM 664 C C . LYS A 1 94 ? 20.323 8.465 17.268 1.00 22.03 93 LYS A C 1
ATOM 665 O O . LYS A 1 94 ? 20.059 9.491 16.696 1.00 24.42 93 LYS A O 1
ATOM 676 N N . GLU A 1 95 ? 19.488 7.858 18.097 1.00 24.38 94 GLU A N 1
ATOM 677 C CA . GLU A 1 95 ? 18.143 8.293 18.352 1.00 27.06 94 GLU A CA 1
ATOM 678 C C . GLU A 1 95 ? 18.024 8.974 19.716 1.00 27.65 94 GLU A C 1
ATOM 679 O O . GLU A 1 95 ? 18.901 8.830 20.563 1.00 28.67 94 GLU A O 1
ATOM 685 N N . GLY A 1 96 ? 16.931 9.707 19.910 1.00 26.16 95 GLY A N 1
ATOM 686 C CA . GLY A 1 96 ? 16.698 10.454 21.143 1.00 27.23 95 GLY A CA 1
ATOM 687 C C . GLY A 1 96 ? 17.688 11.583 21.306 1.00 26.09 95 GLY A C 1
ATOM 688 O O . GLY A 1 96 ? 18.142 11.876 22.402 1.00 27.85 95 GLY A O 1
ATOM 689 N N . VAL A 1 97 ? 17.986 12.255 20.202 1.00 22.66 96 VAL A N 1
ATOM 690 C CA . VAL A 1 97 ? 19.040 13.254 20.182 1.00 20.56 96 VAL A CA 1
ATOM 691 C C . VAL A 1 97 ? 18.465 14.671 20.052 1.00 18.46 96 VAL A C 1
ATOM 692 O O . VAL A 1 97 ? 17.250 14.866 19.910 1.00 18.40 96 VAL A O 1
ATOM 696 N N . ALA A 1 98 ? 19.349 15.661 20.149 1.00 17.70 97 ALA A N 1
ATOM 697 C CA . ALA A 1 98 ? 18.943 17.066 20.208 1.00 18.08 97 ALA A CA 1
ATOM 698 C C . ALA A 1 98 ? 18.102 17.473 18.978 1.00 17.04 97 ALA A C 1
ATOM 699 O O . ALA A 1 98 ? 17.056 18.120 19.120 1.00 14.28 97 ALA A O 1
ATOM 701 N N . TRP A 1 99 ? 18.527 17.042 17.780 1.00 17.50 98 TRP A N 1
ATOM 702 C CA . TRP A 1 99 ? 17.812 17.434 16.575 1.00 18.75 98 TRP A CA 1
ATOM 703 C C . TRP A 1 99 ? 16.432 16.764 16.400 1.00 17.33 98 TRP A C 1
ATOM 704 O O . TRP A 1 99 ? 15.668 17.199 15.556 1.00 16.89 98 TRP A O 1
ATOM 715 N N . ASP A 1 100 ? 16.129 15.747 17.233 1.00 19.99 99 ASP A N 1
ATOM 716 C CA . ASP A 1 100 ? 14.782 15.153 17.362 1.00 18.04 99 ASP A CA 1
ATOM 717 C C . ASP A 1 100 ? 13.855 15.997 18.244 1.00 18.79 99 ASP A C 1
ATOM 718 O O . ASP A 1 100 ? 12.657 15.708 18.331 1.00 17.08 99 ASP A O 1
ATOM 723 N N . ASN A 1 101 ? 14.414 17.027 18.884 1.00 16.12 100 ASN A N 1
ATOM 724 C CA . ASN A 1 101 ? 13.706 17.824 19.877 1.00 17.32 100 ASN A CA 1
ATOM 725 C C . ASN A 1 101 ? 13.848 19.326 19.657 1.00 15.94 100 ASN A C 1
ATOM 726 O O . ASN A 1 101 ? 14.027 20.096 20.610 1.00 17.12 100 ASN A O 1
ATOM 731 N N . ILE A 1 102 ? 13.777 19.738 18.392 1.00 18.22 101 ILE A N 1
ATOM 732 C CA . ILE A 1 102 ? 13.829 21.164 18.060 1.00 17.47 101 ILE A CA 1
ATOM 733 C C . ILE A 1 102 ? 12.539 21.810 18.588 1.00 16.23 101 ILE A C 1
ATOM 734 O O . ILE A 1 102 ? 11.436 21.381 18.235 1.00 17.26 101 ILE A O 1
ATOM 739 N N . PRO A 1 103 ? 12.676 22.793 19.492 1.00 15.43 102 PRO A N 1
ATOM 740 C CA . PRO A 1 103 ? 11.477 23.416 20.109 1.00 17.32 102 PRO A CA 1
ATOM 741 C C . PRO A 1 103 ? 10.868 24.507 19.197 1.00 16.36 102 PRO A C 1
ATOM 742 O O . PRO A 1 103 ? 11.600 25.248 18.539 1.00 17.07 102 PRO A O 1
ATOM 746 N N . PHE A 1 104 ? 9.547 24.608 19.190 1.00 17.18 103 PHE A N 1
ATOM 747 C CA . PHE A 1 104 ? 8.850 25.716 18.511 1.00 18.81 103 PHE A CA 1
ATOM 748 C C . PHE A 1 104 ? 8.674 26.918 19.459 1.00 22.79 103 PHE A C 1
ATOM 749 O O . PHE A 1 104 ? 7.711 26.999 20.227 1.00 25.54 103 PHE A O 1
ATOM 757 N N . THR A 1 105 ? 9.615 27.847 19.377 1.00 19.85 104 THR A N 1
ATOM 758 C CA . THR A 1 105 ? 9.706 28.971 20.261 1.00 17.62 104 THR A CA 1
ATOM 759 C C . THR A 1 105 ? 8.999 30.183 19.648 1.00 14.64 104 THR A C 1
ATOM 760 O O . THR A 1 105 ? 8.737 30.238 18.418 1.00 17.49 104 THR A O 1
ATOM 764 N N . ASP A 1 106 ? 8.762 31.192 20.492 1.00 17.79 105 ASP A N 1
ATOM 765 C CA . ASP A 1 106 ? 8.277 32.487 20.002 1.00 17.72 105 ASP A CA 1
ATOM 766 C C . ASP A 1 106 ? 9.197 33.030 18.885 1.00 16.97 105 ASP A C 1
ATOM 767 O O . ASP A 1 106 ? 8.718 33.557 17.878 1.00 16.79 105 ASP A O 1
ATOM 772 N N . GLU A 1 107 ? 10.508 32.856 19.043 1.00 19.02 106 GLU A N 1
ATOM 773 C CA . GLU A 1 107 ? 11.458 33.399 18.097 1.00 20.43 106 GLU A CA 1
ATOM 774 C C . GLU A 1 107 ? 11.375 32.645 16.762 1.00 16.78 106 GLU A C 1
ATOM 775 O O . GLU A 1 107 ? 11.468 33.248 15.680 1.00 16.37 106 GLU A O 1
ATOM 781 N N . LEU A 1 108 ? 11.203 31.336 16.849 1.00 19.22 107 LEU A N 1
ATOM 782 C CA . LEU A 1 108 ? 11.053 30.506 15.648 1.00 16.90 107 LEU A CA 1
ATOM 783 C C . LEU A 1 108 ? 9.785 30.866 14.907 1.00 16.82 107 LEU A C 1
ATOM 784 O O . LEU A 1 108 ? 9.824 30.956 13.666 1.00 16.46 107 LEU A O 1
ATOM 789 N N . LYS A 1 109 ? 8.686 31.112 15.640 1.00 14.66 108 LYS A N 1
ATOM 790 C CA . LYS A 1 109 ? 7.440 31.620 15.028 1.00 16.61 108 LYS A CA 1
ATOM 791 C C . LYS A 1 109 ? 7.695 32.902 14.200 1.00 18.47 108 LYS A C 1
ATOM 792 O O . LYS A 1 109 ? 7.219 33.042 13.061 1.00 16.39 108 LYS A O 1
ATOM 797 N N . ARG A 1 110 ? 8.433 33.841 14.789 1.00 17.60 109 ARG A N 1
ATOM 798 C CA . ARG A 1 110 ? 8.771 35.092 14.095 1.00 16.02 109 ARG A CA 1
ATOM 799 C C . ARG A 1 110 ? 9.658 34.836 12.873 1.00 12.62 109 ARG A C 1
ATOM 800 O O . ARG A 1 110 ? 9.439 35.429 11.821 1.00 15.37 109 ARG A O 1
ATOM 808 N N . LEU A 1 111 ? 10.610 33.902 12.983 1.00 16.03 110 LEU A N 1
ATOM 809 C CA . LEU A 1 111 ? 11.474 33.542 11.866 1.00 16.67 110 LEU A CA 1
ATOM 810 C C . LEU A 1 111 ? 10.639 33.012 10.707 1.00 17.43 110 LEU A C 1
ATOM 811 O O . LEU A 1 111 ? 10.810 33.434 9.572 1.00 16.60 110 LEU A O 1
ATOM 816 N N . ALA A 1 112 ? 9.696 32.117 10.998 1.00 18.44 111 ALA A N 1
ATOM 817 C CA . ALA A 1 112 ? 8.813 31.541 9.963 1.00 17.59 111 ALA A CA 1
ATOM 818 C C . ALA A 1 112 ? 8.050 32.600 9.204 1.00 16.96 111 ALA A C 1
ATOM 819 O O . ALA A 1 112 ? 7.933 32.520 7.984 1.00 17.26 111 ALA A O 1
ATOM 821 N N . LEU A 1 113 ? 7.535 33.592 9.927 1.00 18.22 112 LEU A N 1
ATOM 822 C CA . LEU A 1 113 ? 6.790 34.700 9.340 1.00 16.03 112 LEU A CA 1
ATOM 823 C C . LEU A 1 113 ? 7.658 35.532 8.393 1.00 19.78 112 LEU A C 1
ATOM 824 O O . LEU A 1 113 ? 7.137 36.179 7.508 1.00 21.42 112 LEU A O 1
ATOM 829 N N . ASN A 1 114 ? 8.964 35.536 8.616 1.00 18.94 113 ASN A N 1
ATOM 830 C CA . ASN A 1 114 ? 9.883 36.328 7.824 1.00 19.76 113 ASN A CA 1
ATOM 831 C C . ASN A 1 114 ? 10.728 35.539 6.811 1.00 19.38 113 ASN A C 1
ATOM 832 O O . ASN A 1 114 ? 11.719 36.058 6.292 1.00 19.65 113 ASN A O 1
ATOM 837 N N . THR A 1 115 ? 10.359 34.289 6.550 1.00 17.18 114 THR A N 1
ATOM 838 C CA . THR A 1 115 ? 11.187 33.411 5.732 1.00 17.65 114 THR A CA 1
ATOM 839 C C . THR A 1 115 ? 10.700 33.418 4.278 1.00 18.99 114 THR A C 1
ATOM 840 O O . THR A 1 115 ? 9.493 33.254 4.001 1.00 21.30 114 THR A O 1
ATOM 844 N N . ARG A 1 116 ? 11.669 33.551 3.368 1.00 20.36 115 ARG A N 1
ATOM 845 C CA . ARG A 1 116 ? 11.409 33.581 1.927 1.00 20.81 115 ARG A CA 1
ATOM 846 C C . ARG A 1 116 ? 11.435 32.180 1.282 1.00 20.88 115 ARG A C 1
ATOM 847 O O . ARG A 1 116 ? 10.674 31.913 0.365 1.00 20.23 115 ARG A O 1
ATOM 855 N N . ALA A 1 117 ? 12.339 31.327 1.750 1.00 18.11 116 ALA A N 1
ATOM 856 C CA . ALA A 1 117 ? 12.510 29.974 1.251 1.00 18.11 116 ALA A CA 1
ATOM 857 C C . ALA A 1 117 ? 12.994 29.113 2.390 1.00 18.12 116 ALA A C 1
ATOM 858 O O . ALA A 1 117 ? 13.806 29.552 3.206 1.00 15.78 116 ALA A O 1
ATOM 860 N N . VAL A 1 118 ? 12.453 27.909 2.459 1.00 16.50 117 VAL A N 1
ATOM 861 C CA . VAL A 1 118 ? 12.908 26.902 3.445 1.00 17.00 117 VAL A CA 1
ATOM 862 C C . VAL A 1 118 ? 13.153 25.585 2.743 1.00 16.72 117 VAL A C 1
ATOM 863 O O . VAL A 1 118 ? 12.456 25.247 1.784 1.00 18.49 117 VAL A O 1
ATOM 867 N N . CYS A 1 119 ? 14.130 24.823 3.227 1.00 17.66 118 CYS A N 1
ATOM 868 C CA . CYS A 1 119 ? 14.334 23.450 2.777 1.00 17.35 118 CYS A CA 1
ATOM 869 C C . CYS A 1 119 ? 14.270 22.555 4.044 1.00 16.15 118 CYS A C 1
ATOM 870 O O . CYS A 1 119 ? 14.871 22.899 5.080 1.00 17.46 118 CYS A O 1
ATOM 873 N N . PHE A 1 120 ? 13.502 21.474 3.944 1.00 17.28 119 PHE A N 1
ATOM 874 C CA . PHE A 1 120 ? 13.363 20.507 4.990 1.00 17.83 119 PHE A CA 1
ATOM 875 C C . PHE A 1 120 ? 13.318 19.088 4.393 1.00 18.61 119 PHE A C 1
ATOM 876 O O . PHE A 1 120 ? 13.084 18.920 3.199 1.00 18.42 119 PHE A O 1
ATOM 884 N N . GLY A 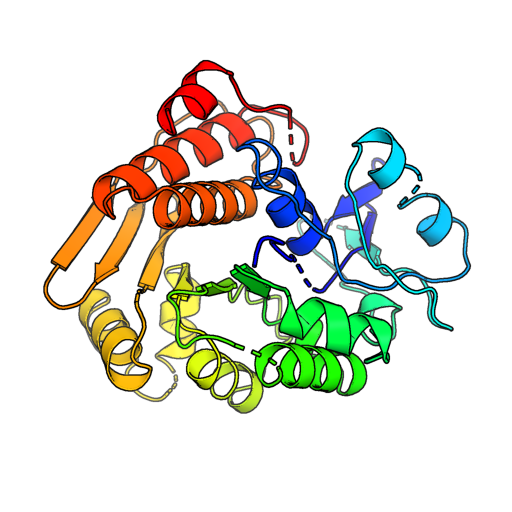1 121 ? 13.602 18.105 5.236 1.00 17.98 120 GLY A N 1
ATOM 885 C CA . GLY A 1 121 ? 13.678 16.690 4.838 1.00 19.32 120 GLY A CA 1
ATOM 886 C C . GLY A 1 121 ? 12.752 15.824 5.703 1.00 18.99 120 GLY A C 1
ATOM 887 O O . GLY A 1 121 ? 11.881 16.326 6.455 1.00 17.27 120 GLY A O 1
ATOM 888 N N . SER A 1 122 ? 12.887 14.515 5.537 1.00 17.95 121 SER A N 1
ATOM 889 C CA . SER A 1 122 ? 11.995 13.555 6.178 1.00 18.22 121 SER A CA 1
ATOM 890 C C . SER A 1 122 ? 12.562 13.100 7.519 1.00 16.95 121 SER A C 1
ATOM 891 O O . SER A 1 122 ? 11.812 12.864 8.459 1.00 16.96 121 SER A O 1
ATOM 894 N N . LEU A 1 123 ? 13.893 13.003 7.590 1.00 18.82 122 LEU A N 1
ATOM 895 C CA . LEU A 1 123 ? 14.586 12.371 8.700 1.00 17.28 122 LEU A CA 1
ATOM 896 C C . LEU A 1 123 ? 14.276 13.108 9.977 1.00 16.30 122 LEU A C 1
ATOM 897 O O . LEU A 1 123 ? 13.982 12.472 11.004 1.00 16.74 122 LEU A O 1
ATOM 902 N N . ALA A 1 124 ? 14.313 14.434 9.924 1.00 17.23 123 ALA A N 1
ATOM 903 C CA . ALA A 1 124 ? 14.102 15.263 11.125 1.00 18.88 123 ALA A CA 1
ATOM 904 C C . ALA A 1 124 ? 12.645 15.277 11.620 1.00 17.93 123 ALA A C 1
ATOM 905 O O . ALA A 1 124 ? 12.375 15.748 12.735 1.00 20.10 123 ALA A O 1
ATOM 907 N N . GLN A 1 125 ? 11.734 14.677 10.862 1.00 17.10 124 GLN A N 1
ATOM 908 C CA . GLN A 1 125 ? 10.358 14.436 11.295 1.00 18.11 124 GLN A CA 1
ATOM 909 C C . GLN A 1 125 ? 10.112 13.050 11.954 1.00 18.96 124 GLN A C 1
ATOM 910 O O . GLN A 1 125 ? 8.965 12.669 12.187 1.00 18.36 124 GLN A O 1
ATOM 916 N N . ARG A 1 126 ? 11.151 12.267 12.194 1.00 18.89 125 ARG A N 1
ATOM 917 C CA . ARG A 1 126 ? 10.923 10.918 12.797 1.00 19.96 125 ARG A CA 1
ATOM 918 C C . ARG A 1 126 ? 10.348 10.959 14.204 1.00 20.93 125 ARG A C 1
ATOM 919 O O . ARG A 1 126 ? 9.598 10.081 14.557 1.00 22.09 125 ARG A O 1
ATOM 927 N N . ASN A 1 127 ? 10.702 11.980 14.981 1.00 18.77 126 ASN A N 1
ATOM 928 C CA . ASN A 1 127 ? 10.275 12.154 16.348 1.00 17.96 126 ASN A CA 1
ATOM 929 C C . ASN A 1 127 ? 9.163 13.187 16.402 1.00 16.21 126 ASN A C 1
ATOM 930 O O . ASN A 1 127 ? 9.190 14.184 15.667 1.00 17.38 126 ASN A O 1
ATOM 935 N N . GLU A 1 128 ? 8.190 12.965 17.277 1.00 19.75 127 GLU A N 1
ATOM 936 C CA . GLU A 1 128 ? 7.024 13.853 17.375 1.00 23.52 127 GLU A CA 1
ATOM 937 C C . GLU A 1 128 ? 7.344 15.321 17.663 1.00 21.07 127 GLU A C 1
ATOM 938 O O . GLU A 1 128 ? 6.629 16.179 17.160 1.00 20.31 127 GLU A O 1
ATOM 944 N N . VAL A 1 129 ? 8.372 15.592 18.469 1.00 19.47 128 VAL A N 1
ATOM 945 C CA . VAL A 1 129 ? 8.728 16.983 18.857 1.00 20.48 128 VAL A CA 1
ATOM 946 C C . VAL A 1 129 ? 9.217 17.794 17.639 1.00 20.63 128 VAL A C 1
ATOM 947 O O . VAL A 1 129 ? 8.581 18.765 17.271 1.00 17.97 128 VAL A O 1
ATOM 951 N N . SER A 1 130 ? 10.295 17.355 16.987 1.00 16.82 129 SER A N 1
ATOM 952 C CA . SER A 1 130 ? 10.761 18.027 15.767 1.00 19.36 129 SER A CA 1
ATOM 953 C C . SER A 1 130 ? 9.752 18.012 14.645 1.00 19.87 129 SER A C 1
ATOM 954 O O . SER A 1 130 ? 9.631 18.992 13.923 1.00 19.41 129 SER A O 1
ATOM 957 N N . ARG A 1 131 ? 9.024 16.910 14.499 1.00 19.79 130 ARG A N 1
ATOM 958 C CA . ARG A 1 131 ? 7.963 16.835 13.487 1.00 20.14 130 ARG A CA 1
ATOM 959 C C . ARG A 1 131 ? 6.951 17.963 13.697 1.00 20.52 130 ARG A C 1
ATOM 960 O O . ARG A 1 131 ? 6.586 18.671 12.757 1.00 18.95 130 ARG A O 1
ATOM 968 N N . ALA A 1 132 ? 6.480 18.120 14.926 1.00 19.96 131 ALA A N 1
ATOM 969 C CA . ALA A 1 132 ? 5.507 19.160 15.239 1.00 18.84 131 ALA A CA 1
ATOM 970 C C . ALA A 1 132 ? 6.033 20.590 14.981 1.00 17.35 131 ALA A C 1
ATOM 971 O O . ALA A 1 132 ? 5.330 21.442 14.435 1.00 16.26 131 ALA A O 1
ATOM 973 N N . THR A 1 133 ? 7.289 20.806 15.334 1.00 16.26 132 THR A N 1
ATOM 974 C CA . THR A 1 133 ? 7.993 22.078 15.125 1.00 16.77 132 THR A CA 1
ATOM 975 C C . THR A 1 133 ? 8.155 22.404 13.654 1.00 16.12 132 THR A C 1
ATOM 976 O O . THR A 1 133 ? 7.837 23.525 13.214 1.00 16.63 132 THR A O 1
ATOM 980 N N . ILE A 1 134 ? 8.615 21.421 12.898 1.00 16.13 133 ILE A N 1
ATOM 981 C CA . ILE A 1 134 ? 8.743 21.585 11.462 1.00 15.22 133 ILE A CA 1
ATOM 982 C C . ILE A 1 134 ? 7.404 21.949 10.804 1.00 18.02 133 ILE A C 1
ATOM 983 O O . ILE A 1 134 ? 7.322 22.890 10.010 1.00 16.70 133 ILE A O 1
ATOM 988 N N . ASN A 1 135 ? 6.354 21.209 11.142 1.00 19.83 134 ASN A N 1
ATOM 989 C CA . ASN A 1 135 ? 5.045 21.443 10.550 1.00 19.06 134 ASN A CA 1
ATOM 990 C C . ASN A 1 135 ? 4.422 22.776 10.938 1.00 17.84 134 ASN A C 1
ATOM 991 O O . ASN A 1 135 ? 3.844 23.445 10.087 1.00 20.78 134 ASN A O 1
ATOM 996 N N . ARG A 1 136 ? 4.595 23.189 12.192 1.00 17.08 135 ARG A N 1
ATOM 997 C CA . ARG A 1 136 ? 4.163 24.486 12.642 1.00 18.36 135 ARG A CA 1
ATOM 998 C C . ARG A 1 136 ? 4.956 25.630 11.972 1.00 15.65 135 ARG A C 1
ATOM 999 O O . ARG A 1 136 ? 4.372 26.613 11.552 1.00 15.60 135 ARG A O 1
ATOM 1007 N N . PHE A 1 137 ? 6.262 25.467 11.835 1.00 16.88 136 PHE A N 1
ATOM 1008 C CA . PHE A 1 137 ? 7.036 26.416 11.041 1.00 16.57 136 PHE A CA 1
ATOM 1009 C C . PHE A 1 137 ? 6.465 26.602 9.615 1.00 18.70 136 PHE A C 1
ATOM 1010 O O . PHE A 1 137 ? 6.186 27.719 9.171 1.00 17.11 136 PHE A O 1
ATOM 1018 N N . LEU A 1 138 ? 6.292 25.491 8.904 1.00 19.61 137 LEU A N 1
ATOM 1019 C CA . LEU A 1 138 ? 5.739 25.525 7.557 1.00 18.76 137 LEU A CA 1
ATOM 1020 C C . LEU A 1 138 ? 4.327 26.149 7.489 1.00 16.61 137 LEU A C 1
ATOM 1021 O O . LEU A 1 138 ? 4.066 26.998 6.636 1.00 17.88 137 LEU A O 1
ATOM 1026 N N . ASP A 1 139 ? 3.447 25.760 8.421 1.00 17.94 138 ASP A N 1
ATOM 1027 C CA . ASP A 1 139 ? 2.081 26.266 8.424 1.00 18.98 138 ASP A CA 1
ATOM 1028 C C . ASP A 1 139 ? 2.043 27.778 8.763 1.00 18.61 138 ASP A C 1
ATOM 1029 O O . ASP A 1 139 ? 1.147 28.493 8.332 1.00 18.63 138 ASP A O 1
ATOM 1034 N N . THR A 1 140 ? 3.029 28.266 9.518 1.00 20.43 139 THR A N 1
ATOM 1035 C CA . THR A 1 140 ? 3.160 29.678 9.854 1.00 20.25 139 THR A CA 1
ATOM 1036 C C . THR A 1 140 ? 3.712 30.510 8.718 1.00 17.91 139 THR A C 1
ATOM 1037 O O . THR A 1 140 ? 3.311 31.677 8.539 1.00 19.83 139 THR A O 1
ATOM 1049 N N . PRO A 1 142 ? 4.420 32.165 5.270 1.00 25.35 141 PRO A N 1
ATOM 1050 C CA . PRO A 1 142 ? 3.562 32.518 4.129 1.00 28.45 141 PRO A CA 1
ATOM 1051 C C . PRO A 1 142 ? 4.027 31.895 2.845 1.00 27.69 141 PRO A C 1
ATOM 1052 O O . PRO A 1 142 ? 5.215 31.650 2.663 1.00 28.76 141 PRO A O 1
ATOM 1056 N N . ASP A 1 143 ? 3.114 31.659 1.928 1.00 29.10 142 ASP A N 1
ATOM 1057 C CA . ASP A 1 143 ? 3.540 31.189 0.599 1.00 30.79 142 ASP A CA 1
ATOM 1058 C C . ASP A 1 143 ? 2.804 31.856 -0.570 1.00 32.44 142 ASP A C 1
ATOM 1059 O O . ASP A 1 143 ? 3.008 31.474 -1.725 1.00 31.50 142 ASP A O 1
ATOM 1064 N N . ILE A 1 144 ? 2.008 32.873 -0.291 1.00 33.25 143 ILE A N 1
ATOM 1065 C CA . ILE A 1 144 ? 1.196 33.458 -1.371 1.00 39.46 143 ILE A CA 1
ATOM 1066 C C . ILE A 1 144 ? 1.986 34.412 -2.256 1.00 38.77 143 ILE A C 1
ATOM 1067 O O . ILE A 1 144 ? 1.434 34.945 -3.209 1.00 41.94 143 ILE A O 1
ATOM 1072 N N . ASP A 1 145 ? 3.261 34.625 -1.973 1.00 37.24 144 ASP A N 1
ATOM 1073 C CA . ASP A 1 145 ? 4.029 35.575 -2.762 1.00 37.38 144 ASP A CA 1
ATOM 1074 C C . ASP A 1 145 ? 5.263 34.981 -3.433 1.00 31.25 144 ASP A C 1
ATOM 1075 O O . ASP A 1 145 ? 6.288 35.626 -3.552 1.00 29.33 144 ASP A O 1
ATOM 1080 N N . GLY A 1 146 ? 5.136 33.753 -3.893 1.00 32.41 145 GLY A N 1
ATOM 1081 C CA . GLY A 1 146 ? 6.247 33.069 -4.533 1.00 30.48 145 GLY A CA 1
ATOM 1082 C C . GLY A 1 146 ? 7.271 32.435 -3.597 1.00 28.15 145 GLY A C 1
ATOM 1083 O O . GLY A 1 146 ? 8.317 32.004 -4.055 1.00 30.65 145 GLY A O 1
ATOM 1084 N N . GLN A 1 147 ? 6.997 32.369 -2.293 1.00 24.06 146 GLN A N 1
ATOM 1085 C CA . GLN A 1 147 ? 7.949 31.751 -1.352 1.00 21.52 146 GLN A CA 1
ATOM 1086 C C . GLN A 1 147 ? 8.103 30.253 -1.675 1.00 20.41 146 GLN A C 1
ATOM 1087 O O . GLN A 1 147 ? 7.153 29.610 -2.122 1.00 23.91 146 GLN A O 1
ATOM 1093 N N . LEU A 1 148 ? 9.288 29.727 -1.426 1.00 19.38 147 LEU A N 1
ATOM 1094 C CA . LEU A 1 148 ? 9.601 28.342 -1.771 1.00 19.71 147 LEU A CA 1
ATOM 1095 C C . LEU A 1 148 ? 9.636 27.485 -0.539 1.00 18.37 147 LEU A C 1
ATOM 1096 O O . LEU A 1 148 ? 10.328 27.798 0.427 1.00 16.96 147 LEU A O 1
ATOM 1101 N N . LYS A 1 149 ? 8.914 26.366 -0.585 1.00 18.00 148 LYS A N 1
ATOM 1102 C CA . LYS A 1 149 ? 8.946 25.355 0.492 1.00 18.90 148 LYS A CA 1
ATOM 1103 C C . LYS A 1 149 ? 9.380 24.032 -0.113 1.00 17.61 148 LYS A C 1
ATOM 1104 O O . LYS A 1 149 ? 8.595 23.334 -0.766 1.00 18.47 148 LYS A O 1
ATOM 1110 N N . ILE A 1 150 ? 10.676 23.769 0.061 1.00 18.23 149 ILE A N 1
ATOM 1111 C CA . ILE A 1 150 ? 11.422 22.690 -0.584 1.00 17.71 149 ILE A CA 1
ATOM 1112 C C . ILE A 1 150 ? 11.556 21.480 0.313 1.00 19.41 149 ILE A C 1
ATOM 1113 O O . ILE A 1 150 ? 12.251 21.515 1.322 1.00 16.87 149 ILE A O 1
ATOM 1118 N N . PHE A 1 151 ? 10.884 20.413 -0.087 1.00 18.82 150 PHE A N 1
ATOM 1119 C CA . PHE A 1 151 ? 10.990 19.109 0.577 1.00 14.37 150 PHE A CA 1
ATOM 1120 C C . PHE A 1 151 ? 12.058 18.302 -0.182 1.00 17.32 150 PHE A C 1
ATOM 1121 O O . PHE A 1 151 ? 11.801 17.767 -1.256 1.00 17.51 150 PHE A O 1
ATOM 1129 N N . ASP A 1 152 ? 13.263 18.257 0.387 1.00 16.97 151 ASP A N 1
ATOM 1130 C CA . ASP A 1 152 ? 14.392 17.492 -0.114 1.00 19.44 151 ASP A CA 1
ATOM 1131 C C . ASP A 1 152 ? 14.255 16.175 0.673 1.00 21.69 151 ASP A C 1
ATOM 1132 O O . ASP A 1 152 ? 14.787 16.006 1.777 1.00 19.73 151 ASP A O 1
ATOM 1137 N N . ILE A 1 153 ? 13.460 15.247 0.117 1.00 19.57 152 ILE A N 1
ATOM 1138 C CA . ILE A 1 153 ? 12.882 14.122 0.891 1.00 21.56 152 ILE A CA 1
ATOM 1139 C C . ILE A 1 153 ? 13.942 13.267 1.588 1.00 20.85 152 ILE A C 1
ATOM 1140 O O . ILE A 1 153 ? 13.749 12.867 2.741 1.00 19.14 152 ILE A O 1
ATOM 1145 N N . ASN A 1 154 ? 15.056 13.012 0.907 1.00 16.62 153 ASN A N 1
ATOM 1146 C CA A ASN A 1 154 ? 16.202 12.383 1.551 0.50 19.03 153 ASN A CA 1
ATOM 1147 C CA B ASN A 1 154 ? 16.222 12.327 1.498 0.50 18.31 153 ASN A CA 1
ATOM 1148 C C . ASN A 1 154 ? 15.844 11.218 2.505 1.00 14.28 153 ASN A C 1
ATOM 1149 O O . ASN A 1 154 ? 16.076 11.308 3.707 1.00 18.25 153 ASN A O 1
ATOM 1158 N N . LEU A 1 155 ? 15.287 10.122 1.981 1.00 15.86 154 LEU A N 1
ATOM 1159 C CA . LEU A 1 155 ? 14.886 9.007 2.808 1.00 18.20 154 LEU A CA 1
ATOM 1160 C C . LEU A 1 155 ? 16.109 8.341 3.395 1.00 17.87 154 LEU A C 1
ATOM 1161 O O . LEU A 1 155 ? 17.036 7.994 2.673 1.00 18.23 154 LEU A O 1
ATOM 1166 N N . ARG A 1 156 ? 16.088 8.123 4.707 1.00 16.95 155 ARG A N 1
ATOM 1167 C CA . ARG A 1 156 ? 17.207 7.511 5.414 1.00 20.46 155 ARG A CA 1
ATOM 1168 C C . ARG A 1 156 ? 16.742 6.288 6.163 1.00 18.84 155 ARG A C 1
ATOM 1169 O O . ARG A 1 156 ? 15.871 6.364 7.023 1.00 19.84 155 ARG A O 1
ATOM 1177 N N . GLN A 1 157 ? 17.356 5.169 5.809 1.00 20.11 156 GLN A N 1
ATOM 1178 C CA . GLN A 1 157 ? 17.126 3.893 6.440 1.00 20.62 156 GLN A CA 1
ATOM 1179 C C . GLN A 1 157 ? 15.637 3.631 6.400 1.00 23.82 156 GLN A C 1
ATOM 1180 O O . GLN A 1 157 ? 15.050 3.683 5.293 1.00 23.20 156 GLN A O 1
ATOM 1186 N N . ASP A 1 158 ? 15.004 3.374 7.535 1.00 19.61 157 ASP A N 1
ATOM 1187 C CA . ASP A 1 158 ? 13.555 3.276 7.511 1.00 21.74 157 ASP A CA 1
ATOM 1188 C C . ASP A 1 158 ? 12.853 4.314 8.342 1.00 18.39 157 ASP A C 1
ATOM 1189 O O . ASP A 1 158 ? 11.709 4.100 8.781 1.00 18.70 157 ASP A O 1
ATOM 1194 N N . PHE A 1 159 ? 13.496 5.490 8.458 1.00 18.49 158 PHE A N 1
ATOM 1195 C CA . PHE A 1 159 ? 12.974 6.583 9.261 1.00 18.62 158 PHE A CA 1
ATOM 1196 C C . PHE A 1 159 ? 11.987 7.436 8.455 1.00 18.20 158 PHE A C 1
ATOM 1197 O O . PHE A 1 159 ? 12.242 8.604 8.162 1.00 17.83 158 PHE A O 1
ATOM 1205 N N . TYR A 1 160 ? 10.847 6.849 8.095 1.00 19.35 159 TYR A N 1
ATOM 1206 C CA . TYR A 1 160 ? 9.772 7.560 7.392 1.00 19.62 159 TYR A CA 1
ATOM 1207 C C . TYR A 1 160 ? 8.512 6.697 7.465 1.00 20.98 159 TYR A C 1
ATOM 1208 O O . TYR A 1 160 ? 8.609 5.454 7.501 1.00 17.91 159 TYR A O 1
ATOM 1217 N N . THR A 1 161 ? 7.364 7.366 7.489 1.00 19.70 160 THR A N 1
ATOM 1218 C CA . THR A 1 161 ? 6.052 6.752 7.411 1.00 20.49 160 THR A CA 1
ATOM 1219 C C . THR A 1 161 ? 5.297 7.380 6.253 1.00 19.39 160 THR A C 1
ATOM 1220 O O . THR A 1 161 ? 5.618 8.504 5.795 1.00 16.99 160 THR A O 1
ATOM 1224 N N . LYS A 1 162 ? 4.253 6.667 5.799 1.00 19.60 161 LYS A N 1
ATOM 1225 C CA . LYS A 1 162 ? 3.381 7.189 4.772 1.00 20.50 161 LYS A CA 1
ATOM 1226 C C . LYS A 1 162 ? 2.773 8.561 5.150 1.00 21.50 161 LYS A C 1
ATOM 1227 O O . LYS A 1 162 ? 2.710 9.463 4.312 1.00 20.76 161 LYS A O 1
ATOM 1233 N N . GLU A 1 163 ? 2.311 8.700 6.386 1.00 23.39 162 GLU A N 1
ATOM 1234 C CA . GLU A 1 163 ? 1.661 9.949 6.845 1.00 26.73 162 GLU A CA 1
ATOM 1235 C C . GLU A 1 163 ? 2.651 11.123 6.848 1.00 22.52 162 GLU A C 1
ATOM 1236 O O . GLU A 1 163 ? 2.314 12.188 6.367 1.00 23.82 162 GLU A O 1
ATOM 1242 N N . VAL A 1 164 ? 3.862 10.926 7.356 1.00 18.05 163 VAL A N 1
ATOM 1243 C CA . VAL A 1 164 ? 4.909 11.959 7.289 1.00 18.52 163 VAL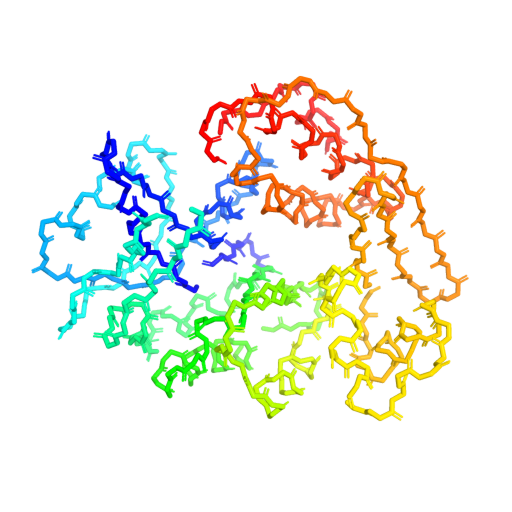 A CA 1
ATOM 1244 C C . VAL A 1 164 ? 5.165 12.404 5.833 1.00 19.98 163 VAL A C 1
ATOM 1245 O O . VAL A 1 164 ? 5.220 13.600 5.536 1.00 19.04 163 VAL A O 1
ATOM 1249 N N . LEU A 1 165 ? 5.220 11.454 4.907 1.00 17.04 164 LEU A N 1
ATOM 1250 C CA . LEU A 1 165 ? 5.517 11.821 3.549 1.00 20.00 164 LEU A CA 1
ATOM 1251 C C . LEU A 1 165 ? 4.350 12.580 2.923 1.00 19.66 164 LEU A C 1
ATOM 1252 O O . LEU A 1 165 ? 4.552 13.628 2.260 1.00 17.98 164 LEU A O 1
ATOM 1257 N N . ARG A 1 166 ? 3.142 12.051 3.137 1.00 19.94 165 ARG A N 1
ATOM 1258 C CA . ARG A 1 166 ? 1.935 12.642 2.554 1.00 20.31 165 ARG A CA 1
ATOM 1259 C C . ARG A 1 166 ? 1.721 14.100 3.056 1.00 19.45 165 ARG A C 1
ATOM 1260 O O . ARG A 1 166 ? 1.399 14.985 2.294 1.00 20.45 165 ARG A O 1
ATOM 1268 N N . GLU A 1 167 ? 1.901 14.331 4.342 1.00 18.26 166 GLU A N 1
ATOM 1269 C CA A GLU A 1 167 ? 1.709 15.669 4.931 0.50 20.14 166 GLU A CA 1
ATOM 1270 C CA B GLU A 1 167 ? 1.666 15.674 4.890 0.50 19.11 166 GLU A CA 1
ATOM 1271 C C . GLU A 1 167 ? 2.769 16.640 4.429 1.00 21.63 166 GLU A C 1
ATOM 1272 O O . GLU A 1 167 ? 2.518 17.840 4.252 1.00 20.01 166 GLU A O 1
ATOM 1283 N N . SER A 1 168 ? 3.979 16.122 4.211 1.00 19.45 167 SER A N 1
ATOM 1284 C CA . SER A 1 168 ? 5.068 16.942 3.708 1.00 18.88 167 SER A CA 1
ATOM 1285 C C . SER A 1 168 ? 4.855 17.312 2.239 1.00 20.24 167 SER A C 1
ATOM 1286 O O . SER A 1 168 ? 5.151 18.430 1.842 1.00 19.15 167 SER A O 1
ATOM 1289 N N . PHE A 1 169 ? 4.311 16.385 1.447 1.00 20.01 168 PHE A N 1
ATOM 1290 C CA . PHE A 1 169 ? 3.988 16.653 0.059 1.00 18.83 168 PHE A CA 1
ATOM 1291 C C . PHE A 1 169 ? 2.937 17.770 0.002 1.00 20.71 168 PHE A C 1
ATOM 1292 O O . PHE A 1 169 ? 3.027 18.690 -0.826 1.00 19.04 168 PHE A O 1
ATOM 1300 N N . LYS A 1 170 ? 1.962 17.693 0.908 1.00 19.98 169 LYS A N 1
ATOM 1301 C CA . LYS A 1 170 ? 0.906 18.735 1.031 1.00 22.77 169 LYS A CA 1
ATOM 1302 C C . LYS A 1 170 ? 1.489 20.116 1.401 1.00 21.97 169 LYS A C 1
ATOM 1303 O O . LYS A 1 170 ? 1.031 21.127 0.865 1.00 23.91 169 LYS A O 1
ATOM 1309 N N . ARG A 1 171 ? 2.482 20.168 2.292 1.00 20.33 170 ARG A N 1
ATOM 1310 C CA . ARG A 1 171 ? 3.036 21.432 2.793 1.00 19.76 170 ARG A CA 1
ATOM 1311 C C . ARG A 1 171 ? 4.074 22.081 1.844 1.00 21.38 170 ARG A C 1
ATOM 1312 O O . ARG A 1 171 ? 4.282 23.294 1.853 1.00 22.32 170 ARG A O 1
ATOM 1320 N N . CYS A 1 172 ? 4.724 21.282 1.003 1.00 18.84 171 CYS A N 1
ATOM 1321 C CA . CYS A 1 172 ? 5.785 21.806 0.164 1.00 19.89 171 CYS A CA 1
ATOM 1322 C C . CYS A 1 172 ? 5.239 22.325 -1.134 1.00 19.91 171 CYS A C 1
ATOM 1323 O O . CYS A 1 172 ? 4.091 22.040 -1.509 1.00 21.37 171 CYS A O 1
ATOM 1326 N N . ASN A 1 173 ? 6.050 23.100 -1.829 1.00 16.85 172 ASN A N 1
ATOM 1327 C CA . ASN A 1 173 ? 5.749 23.428 -3.213 1.00 18.86 172 ASN A CA 1
ATOM 1328 C C . ASN A 1 173 ? 6.867 23.108 -4.209 1.00 18.57 172 ASN A C 1
ATOM 1329 O O . ASN A 1 173 ? 6.717 23.309 -5.422 1.00 19.39 172 ASN A O 1
ATOM 1334 N N . ILE A 1 174 ? 7.961 22.535 -3.721 1.00 16.88 173 ILE A N 1
ATOM 1335 C CA . ILE A 1 174 ? 9.003 21.980 -4.573 1.00 18.48 173 ILE A CA 1
ATOM 1336 C C . ILE A 1 174 ? 9.373 20.651 -3.904 1.00 21.76 173 ILE A C 1
ATOM 1337 O O . ILE A 1 174 ? 9.641 20.614 -2.699 1.00 19.04 173 ILE A O 1
ATOM 1342 N N . LEU A 1 175 ? 9.411 19.573 -4.689 1.00 19.05 174 LEU A N 1
ATOM 1343 C CA . LEU A 1 175 ? 9.912 18.262 -4.211 1.00 18.52 174 LEU A CA 1
ATOM 1344 C C . LEU A 1 175 ? 11.211 17.940 -4.933 1.00 16.02 174 LEU A C 1
ATOM 1345 O O . LEU A 1 175 ? 11.286 18.107 -6.131 1.00 18.47 174 LEU A O 1
ATOM 1350 N N . LYS A 1 176 ? 12.225 17.503 -4.178 1.00 16.43 175 LYS A N 1
ATOM 1351 C CA . LYS A 1 176 ? 13.447 16.909 -4.699 1.00 17.25 175 LYS A CA 1
ATOM 1352 C C . LYS A 1 176 ? 13.617 15.490 -4.215 1.00 17.87 175 LYS A C 1
ATOM 1353 O O . LYS A 1 176 ? 13.563 15.232 -3.019 1.00 18.06 175 LYS A O 1
ATOM 1359 N N . ILE A 1 177 ? 13.753 14.577 -5.181 1.00 18.74 176 ILE A N 1
ATOM 1360 C CA . ILE A 1 177 ? 13.639 13.151 -4.964 1.00 18.81 176 ILE A CA 1
ATOM 1361 C C . ILE A 1 177 ? 14.598 12.434 -5.955 1.00 17.10 176 ILE A C 1
ATOM 1362 O O . ILE A 1 177 ? 14.827 12.910 -7.065 1.00 17.81 176 ILE A O 1
ATOM 1367 N N . ASN A 1 178 ? 15.138 11.307 -5.539 1.00 19.18 177 ASN A N 1
ATOM 1368 C CA . ASN A 1 178 ? 15.961 10.498 -6.430 1.00 15.89 177 ASN A CA 1
ATOM 1369 C C . ASN A 1 178 ? 15.155 9.368 -7.045 1.00 16.97 177 ASN A C 1
ATOM 1370 O O . ASN A 1 178 ? 14.026 9.071 -6.601 1.00 18.50 177 ASN A O 1
ATOM 1375 N N . ASP A 1 179 ? 15.692 8.719 -8.077 1.00 19.13 178 ASP A N 1
ATOM 1376 C CA . ASP A 1 179 ? 14.916 7.712 -8.778 1.00 21.02 178 ASP A CA 1
ATOM 1377 C C . ASP A 1 179 ? 14.554 6.432 -7.993 1.00 20.30 178 ASP A C 1
ATOM 1378 O O . ASP A 1 179 ? 13.507 5.802 -8.257 1.00 21.21 178 ASP A O 1
ATOM 1383 N N . GLU A 1 180 ? 15.370 6.051 -7.036 1.00 19.40 179 GLU A N 1
ATOM 1384 C CA . GLU A 1 180 ? 15.030 4.936 -6.163 1.00 22.28 179 GLU A CA 1
ATOM 1385 C C . GLU A 1 180 ? 13.953 5.310 -5.139 1.00 19.82 179 GLU A C 1
ATOM 1386 O O . GLU A 1 180 ? 13.080 4.511 -4.840 1.00 18.55 179 GLU A O 1
ATOM 1392 N N . GLU A 1 181 ? 14.052 6.508 -4.566 1.00 19.44 180 GLU A N 1
ATOM 1393 C CA . GLU A 1 181 ? 13.032 7.020 -3.632 1.00 19.33 180 GLU A CA 1
ATOM 1394 C C . GLU A 1 181 ? 11.683 7.137 -4.354 1.00 17.51 180 GLU A C 1
ATOM 1395 O O . GLU A 1 181 ? 10.638 6.839 -3.793 1.00 21.61 180 GLU A O 1
ATOM 1401 N N . LEU A 1 182 ? 11.726 7.540 -5.621 1.00 16.75 181 LEU A N 1
ATOM 1402 C CA . LEU A 1 182 ? 10.509 7.623 -6.452 1.00 17.45 181 LEU A CA 1
ATOM 1403 C C . LEU A 1 182 ? 9.857 6.232 -6.589 1.00 16.50 181 LEU A C 1
ATOM 1404 O O . LEU A 1 182 ? 8.628 6.117 -6.496 1.00 18.77 181 LEU A O 1
ATOM 1409 N N . VAL A 1 183 ? 10.656 5.184 -6.796 1.00 16.85 182 VAL A N 1
ATOM 1410 C CA . VAL A 1 183 ? 10.105 3.852 -6.806 1.00 16.38 182 VAL A CA 1
ATOM 1411 C C . VAL A 1 183 ? 9.400 3.548 -5.458 1.00 18.48 182 VAL A C 1
ATOM 1412 O O . VAL A 1 183 ? 8.255 3.104 -5.450 1.00 18.68 182 VAL A O 1
ATOM 1416 N N . THR A 1 184 ? 10.074 3.794 -4.343 1.00 17.45 183 THR A N 1
ATOM 1417 C CA . THR A 1 184 ? 9.476 3.599 -3.001 1.00 19.76 183 THR A CA 1
ATOM 1418 C C . THR A 1 184 ? 8.141 4.312 -2.762 1.00 18.74 183 THR A C 1
ATOM 1419 O O . THR A 1 184 ? 7.166 3.672 -2.325 1.00 19.02 183 THR A O 1
ATOM 1423 N N . ILE A 1 185 ? 8.087 5.597 -3.109 1.00 17.58 184 ILE A N 1
ATOM 1424 C CA . ILE A 1 185 ? 6.867 6.426 -3.013 1.00 19.53 184 ILE A CA 1
ATOM 1425 C C . ILE A 1 185 ? 5.764 5.833 -3.841 1.00 16.22 184 ILE A C 1
ATOM 1426 O O . ILE A 1 185 ? 4.613 5.725 -3.398 1.00 17.97 184 ILE A O 1
ATOM 1431 N N . SER A 1 186 ? 6.098 5.463 -5.079 1.00 18.11 185 SER A N 1
ATOM 1432 C CA . SER A 1 186 ? 5.129 4.878 -5.996 1.00 18.20 185 SER A CA 1
ATOM 1433 C C . SER A 1 186 ? 4.527 3.587 -5.467 1.00 19.38 185 SER A C 1
ATOM 1434 O O . SER A 1 186 ? 3.339 3.321 -5.637 1.00 17.26 185 SER A O 1
ATOM 1437 N N . ARG A 1 187 ? 5.369 2.739 -4.871 1.00 19.04 186 ARG A N 1
ATOM 1438 C CA . ARG A 1 187 ? 4.879 1.563 -4.160 1.00 19.91 186 ARG A CA 1
ATOM 1439 C C . ARG A 1 187 ? 3.918 1.893 -3.002 1.00 21.53 186 ARG A C 1
ATOM 1440 O O . ARG A 1 187 ? 2.840 1.297 -2.880 1.00 21.19 186 ARG A O 1
ATOM 1461 N N . PHE A 1 189 ? 2.181 4.561 -2.472 1.00 19.82 188 PHE A N 1
ATOM 1462 C CA . PHE A 1 189 ? 0.960 5.282 -2.868 1.00 20.37 188 PHE A CA 1
ATOM 1463 C C . PHE A 1 189 ? 0.206 4.663 -4.054 1.00 20.58 188 PHE A C 1
ATOM 1464 O O . PHE A 1 189 ? -0.719 5.267 -4.608 1.00 21.29 188 PHE A O 1
ATOM 1472 N N . GLY A 1 190 ? 0.645 3.490 -4.484 1.00 20.20 189 GLY A N 1
ATOM 1473 C CA . GLY A 1 190 ? -0.193 2.619 -5.309 1.00 20.58 189 GLY A CA 1
ATOM 1474 C C . GLY A 1 190 ? -0.100 2.832 -6.805 1.00 21.23 189 GLY A C 1
ATOM 1475 O O . GLY A 1 190 ? -1.094 2.637 -7.528 1.00 24.16 189 GLY A O 1
ATOM 1476 N N . TYR A 1 191 ? 1.069 3.239 -7.288 1.00 21.08 190 TYR A N 1
ATOM 1477 C CA . TYR A 1 191 ? 1.288 3.316 -8.746 1.00 19.98 190 TYR A CA 1
ATOM 1478 C C . TYR A 1 191 ? 2.690 2.844 -9.115 1.00 17.60 190 TYR A C 1
ATOM 1479 O O . TYR A 1 191 ? 3.392 3.482 -9.899 1.00 17.76 190 TYR A O 1
ATOM 1488 N N . PRO A 1 192 ? 3.096 1.675 -8.585 1.00 19.93 191 PRO A N 1
ATOM 1489 C CA . PRO A 1 192 ? 4.465 1.213 -8.848 1.00 19.36 191 PRO A CA 1
ATOM 1490 C C . PRO A 1 192 ? 4.768 0.819 -10.295 1.00 20.19 191 PRO A C 1
ATOM 1491 O O . PRO A 1 192 ? 5.924 0.902 -10.747 1.00 19.88 191 PRO A O 1
ATOM 1495 N N . GLY A 1 193 ? 3.745 0.404 -11.028 1.00 21.67 192 GLY A N 1
ATOM 1496 C CA . GLY A 1 193 ? 3.962 -0.245 -12.327 1.00 22.62 192 GLY A CA 1
ATOM 1497 C C . GLY A 1 193 ? 4.063 0.695 -13.517 1.00 22.72 192 GLY A C 1
ATOM 1498 O O . GLY A 1 193 ? 4.317 0.263 -14.647 1.00 23.18 192 GLY A O 1
ATOM 1499 N N . ILE A 1 194 ? 3.863 1.983 -13.283 1.00 19.80 193 ILE A N 1
ATOM 1500 C CA . ILE A 1 194 ? 3.867 2.935 -14.391 1.00 18.96 193 ILE A CA 1
ATOM 1501 C C . ILE A 1 194 ? 5.286 3.513 -14.659 1.00 19.59 193 ILE A C 1
ATOM 1502 O O . ILE A 1 194 ? 6.246 3.265 -13.949 1.00 19.01 193 ILE A O 1
ATOM 1507 N N . ASP A 1 195 ? 5.370 4.237 -15.747 1.00 20.07 194 ASP A N 1
ATOM 1508 C CA . ASP A 1 195 ? 6.559 4.891 -16.248 1.00 21.86 194 ASP A CA 1
ATOM 1509 C C . ASP A 1 195 ? 7.116 5.907 -15.222 1.00 22.29 194 ASP A C 1
ATOM 1510 O O . ASP A 1 195 ? 6.342 6.549 -14.513 1.00 18.01 194 ASP A O 1
ATOM 1515 N N . LEU A 1 196 ? 8.429 6.073 -15.183 1.00 20.44 195 LEU A N 1
ATOM 1516 C CA . LEU A 1 196 ? 9.084 7.069 -14.316 1.00 22.54 195 LEU A CA 1
ATOM 1517 C C . LEU A 1 196 ? 8.443 8.466 -14.414 1.00 18.82 195 LEU A C 1
ATOM 1518 O O . LEU A 1 196 ? 8.071 9.038 -13.383 1.00 20.90 195 LEU A O 1
ATOM 1523 N N . GLN A 1 197 ? 8.294 8.988 -15.641 1.00 18.96 196 GLN A N 1
ATOM 1524 C CA . GLN A 1 197 ? 7.765 10.320 -15.855 1.00 21.55 196 GLN A CA 1
ATOM 1525 C C . GLN A 1 197 ? 6.334 10.416 -15.313 1.00 18.58 196 GLN A C 1
ATOM 1526 O O . GLN A 1 197 ? 6.001 11.434 -14.688 1.00 18.29 196 GLN A O 1
ATOM 1532 N N . ASP A 1 198 ? 5.520 9.375 -15.527 1.00 19.01 197 ASP A N 1
ATOM 1533 C CA . ASP A 1 198 ? 4.107 9.395 -15.088 1.00 18.64 197 ASP A CA 1
ATOM 1534 C C . ASP A 1 198 ? 4.018 9.473 -13.558 1.00 17.14 197 ASP A C 1
ATOM 1535 O O . ASP A 1 198 ? 3.129 10.135 -13.023 1.00 15.89 197 ASP A O 1
ATOM 1540 N N . LYS A 1 199 ? 4.966 8.845 -12.852 1.00 17.96 198 LYS A N 1
ATOM 1541 C CA . LYS A 1 199 ? 5.047 8.949 -11.396 1.00 18.51 198 LYS A CA 1
ATOM 1542 C C . LYS A 1 199 ? 5.273 10.393 -10.975 1.00 18.26 198 LYS A C 1
ATOM 1543 O O . LYS A 1 199 ? 4.627 10.872 -10.043 1.00 17.89 198 LYS A O 1
ATOM 1549 N N . CYS A 1 200 ? 6.142 11.096 -11.731 1.00 16.68 199 CYS A N 1
ATOM 1550 C CA . CYS A 1 200 ? 6.472 12.486 -11.473 1.00 17.78 199 CYS A CA 1
ATOM 1551 C C . CYS A 1 200 ? 5.275 13.397 -11.788 1.00 16.99 199 CYS A C 1
ATOM 1552 O O . CYS A 1 200 ? 5.018 14.348 -11.049 1.00 17.07 199 CYS A O 1
ATOM 1555 N N . TRP A 1 201 ? 4.561 13.095 -12.872 1.00 17.82 200 TRP A N 1
ATOM 1556 C CA . TRP A 1 201 ? 3.404 13.866 -13.230 1.00 17.02 200 TRP A CA 1
ATOM 1557 C C . TRP A 1 201 ? 2.317 13.796 -12.157 1.00 17.46 200 TRP A C 1
ATOM 1558 O O . TRP A 1 201 ? 1.705 14.816 -11.873 1.00 15.53 200 TRP A O 1
ATOM 1569 N N . ILE A 1 202 ? 2.107 12.624 -11.545 1.00 16.18 201 ILE A N 1
ATOM 1570 C CA . ILE A 1 202 ? 1.110 12.467 -10.482 1.00 16.36 201 ILE A CA 1
ATOM 1571 C C . ILE A 1 202 ? 1.443 13.416 -9.352 1.00 17.60 201 ILE A C 1
ATOM 1572 O O . ILE A 1 202 ? 0.568 14.151 -8.868 1.00 16.27 201 ILE A O 1
ATOM 1577 N N . LEU A 1 203 ? 2.681 13.342 -8.886 1.00 17.21 202 LEU A N 1
ATOM 1578 C CA . LEU A 1 203 ? 3.105 14.151 -7.752 1.00 15.62 202 LEU A CA 1
ATOM 1579 C C . LEU A 1 203 ? 3.000 15.655 -8.073 1.00 16.49 202 LEU A C 1
ATOM 1580 O O . LEU A 1 203 ? 2.499 16.400 -7.256 1.00 16.85 202 LEU A O 1
ATOM 1585 N N . LEU A 1 204 ? 3.418 16.057 -9.270 1.00 15.16 203 LEU A N 1
ATOM 1586 C CA . LEU A 1 204 ? 3.408 17.474 -9.675 1.00 15.94 203 LEU A CA 1
ATOM 1587 C C . LEU A 1 204 ? 1.975 18.057 -9.577 1.00 19.03 203 LEU A C 1
ATOM 1588 O O . LEU A 1 204 ? 1.741 19.136 -8.997 1.00 17.39 203 LEU A O 1
ATOM 1593 N N . ALA A 1 205 ? 1.025 17.304 -10.114 1.00 15.71 204 ALA A N 1
ATOM 1594 C CA . ALA A 1 205 ? -0.368 17.778 -10.251 1.00 16.17 204 ALA A CA 1
ATOM 1595 C C . ALA A 1 205 ? -1.073 17.644 -8.894 1.00 16.88 204 ALA A C 1
ATOM 1596 O O . ALA A 1 205 ? -1.702 18.608 -8.465 1.00 15.13 204 ALA A O 1
ATOM 1598 N N . LYS A 1 206 ? -0.982 16.452 -8.274 1.00 16.50 205 LYS A N 1
ATOM 1599 C CA . LYS A 1 206 ? -1.708 16.141 -7.034 1.00 16.52 205 LYS A CA 1
ATOM 1600 C C . LYS A 1 206 ? -1.379 17.134 -5.927 1.00 13.62 205 LYS A C 1
ATOM 1601 O O . LYS A 1 206 ? -2.281 17.549 -5.172 1.00 14.74 205 LYS A O 1
ATOM 1607 N N . TYR A 1 207 ? -0.114 17.534 -5.843 1.00 17.86 206 TYR A N 1
ATOM 1608 C CA . TYR A 1 207 ? 0.350 18.444 -4.819 1.00 19.24 206 TYR A CA 1
ATOM 1609 C C . TYR A 1 207 ? 0.621 19.885 -5.286 1.00 19.41 206 TYR A C 1
ATOM 1610 O O . TYR A 1 207 ? 1.196 20.691 -4.524 1.00 18.71 206 TYR A O 1
ATOM 1619 N N . ASN A 1 208 ? 0.192 20.237 -6.512 1.00 16.57 207 ASN A N 1
ATOM 1620 C CA . ASN A 1 208 ? 0.332 21.605 -7.022 1.00 17.80 207 ASN A CA 1
ATOM 1621 C C . ASN A 1 208 ? 1.773 22.130 -6.810 1.00 19.50 207 ASN A C 1
ATOM 1622 O O . ASN A 1 208 ? 1.992 23.147 -6.143 1.00 22.44 207 ASN A O 1
ATOM 1627 N N . LEU A 1 209 ? 2.750 21.352 -7.243 1.00 18.14 208 LEU A N 1
ATOM 1628 C CA . LEU A 1 209 ? 4.146 21.692 -7.073 1.00 18.20 208 LEU A CA 1
ATOM 1629 C C . LEU A 1 209 ? 4.553 22.707 -8.137 1.00 19.30 208 LEU A C 1
ATOM 1630 O O . LEU A 1 209 ? 4.119 22.631 -9.295 1.00 18.63 208 LEU A O 1
ATOM 1635 N N . LYS A 1 210 ? 5.361 23.665 -7.745 1.00 19.10 209 LYS A N 1
ATOM 1636 C CA . LYS A 1 210 ? 5.962 24.566 -8.720 1.00 21.11 209 LYS A CA 1
ATOM 1637 C C . LYS A 1 210 ? 6.878 23.766 -9.614 1.00 21.19 209 LYS A C 1
ATOM 1638 O O . LYS A 1 210 ? 6.947 23.977 -10.804 1.00 17.46 209 LYS A O 1
ATOM 1657 N N . LEU A 1 212 ? 9.233 19.683 -9.707 1.00 15.74 211 LEU A N 1
ATOM 1658 C CA . LEU A 1 212 ? 9.670 18.422 -9.118 1.00 16.10 211 LEU A CA 1
ATOM 1659 C C . LEU A 1 212 ? 11.021 18.097 -9.740 1.00 16.86 211 LEU A C 1
ATOM 1660 O O . LEU A 1 212 ? 11.143 17.967 -10.975 1.00 17.99 211 LEU A O 1
ATOM 1665 N N . ILE A 1 213 ? 12.033 17.991 -8.880 1.00 16.46 212 ILE A N 1
ATOM 1666 C CA . ILE A 1 213 ? 13.404 17.653 -9.251 1.00 16.30 212 ILE A CA 1
ATOM 1667 C C . ILE A 1 213 ? 13.636 16.186 -8.981 1.00 17.79 212 ILE A C 1
ATOM 1668 O O . ILE A 1 213 ? 13.499 15.706 -7.841 1.00 17.46 212 ILE A O 1
ATOM 1673 N N . LEU A 1 214 ? 13.974 15.455 -10.048 1.00 16.93 213 LEU A N 1
ATOM 1674 C CA . LEU A 1 214 ? 14.239 14.002 -9.957 1.00 18.31 213 LEU A CA 1
ATOM 1675 C C . LEU A 1 214 ? 15.708 13.752 -10.298 1.00 19.90 213 LEU A C 1
ATOM 1676 O O . LEU A 1 214 ? 16.159 14.025 -11.424 1.00 19.22 213 LEU A O 1
ATOM 1681 N N . THR A 1 215 ? 16.476 13.279 -9.334 1.00 21.31 214 THR A N 1
ATOM 1682 C CA . THR A 1 215 ? 17.896 12.983 -9.589 1.00 21.25 214 THR A CA 1
ATOM 1683 C C . THR A 1 215 ? 18.098 11.484 -9.819 1.00 21.39 214 THR A C 1
ATOM 1684 O O . THR A 1 215 ? 17.493 10.613 -9.174 1.00 21.66 214 THR A O 1
ATOM 1688 N N . CYS A 1 216 ? 18.900 11.176 -10.811 1.00 20.42 215 CYS A N 1
ATOM 1689 C CA . CYS A 1 216 ? 19.097 9.796 -11.235 1.00 21.89 215 CYS A CA 1
ATOM 1690 C C . CYS A 1 216 ? 20.569 9.414 -11.285 1.00 22.92 215 CYS A C 1
ATOM 1691 O O . CYS A 1 216 ? 20.953 8.556 -12.111 1.00 22.39 215 CYS A O 1
ATOM 1694 N N . GLY A 1 217 ? 21.379 10.063 -10.450 1.00 27.82 216 GLY A N 1
ATOM 1695 C CA . GLY A 1 217 ? 22.808 9.742 -10.304 1.00 28.62 216 GLY A CA 1
ATOM 1696 C C . GLY A 1 217 ? 23.560 9.839 -11.614 1.00 27.33 216 GLY A C 1
ATOM 1697 O O . GLY A 1 217 ? 23.511 10.865 -12.316 1.00 27.04 216 GLY A O 1
ATOM 1698 N N . ILE A 1 218 ? 24.245 8.758 -11.990 1.00 27.33 217 ILE A N 1
ATOM 1699 C CA . ILE A 1 218 ? 25.003 8.797 -13.225 1.00 30.21 217 ILE A CA 1
ATOM 1700 C C . ILE A 1 218 ? 24.113 8.984 -14.463 1.00 26.99 217 ILE A C 1
ATOM 1701 O O . ILE A 1 218 ? 24.621 9.334 -15.534 1.00 26.75 217 ILE A O 1
ATOM 1706 N N . ASN A 1 219 ? 22.803 8.722 -14.331 1.00 25.13 218 ASN A N 1
ATOM 1707 C CA . ASN A 1 219 ? 21.862 8.835 -15.449 1.00 23.94 218 ASN A CA 1
ATOM 1708 C C . ASN A 1 219 ? 21.216 10.229 -15.610 1.00 22.12 218 ASN A C 1
ATOM 1709 O O . ASN A 1 219 ? 20.274 10.404 -16.377 1.00 23.74 218 ASN A O 1
ATOM 1714 N N . GLY A 1 220 ? 21.745 11.207 -14.902 1.00 21.48 219 GLY A N 1
ATOM 1715 C CA . GLY A 1 220 ? 21.325 12.576 -15.084 1.00 21.93 219 GLY A CA 1
ATOM 1716 C C . GLY A 1 220 ? 20.305 13.023 -14.045 1.00 19.81 219 GLY A C 1
ATOM 1717 O O . GLY A 1 220 ? 20.164 12.412 -12.996 1.00 19.44 219 GLY A O 1
ATOM 1718 N N . SER A 1 221 ? 19.619 14.112 -14.363 1.00 18.83 220 SER A N 1
ATOM 1719 C CA . SER A 1 221 ? 18.607 14.698 -13.486 1.00 17.51 220 SER A CA 1
ATOM 1720 C C . SER A 1 221 ? 17.540 15.392 -14.332 1.00 19.29 220 SER A C 1
ATOM 1721 O O . SER A 1 221 ? 17.812 15.876 -15.447 1.00 17.96 220 SER A O 1
ATOM 1724 N N . TYR A 1 222 ? 16.319 15.388 -13.808 1.00 18.49 221 TYR A N 1
ATOM 1725 C CA . TYR A 1 222 ? 15.167 15.962 -14.431 1.00 18.41 221 TYR A CA 1
ATOM 1726 C C . TYR A 1 222 ? 14.562 17.072 -13.571 1.00 17.99 221 TYR A C 1
ATOM 1727 O O . TYR A 1 222 ? 14.553 16.987 -12.330 1.00 18.53 221 TYR A O 1
ATOM 1736 N N . VAL A 1 223 ? 14.039 18.111 -14.220 1.00 16.95 222 VAL A N 1
ATOM 1737 C CA . VAL A 1 223 ? 13.121 19.026 -13.546 1.00 18.78 222 VAL A CA 1
ATOM 1738 C C . VAL A 1 223 ? 11.815 19.110 -14.336 1.00 19.74 222 VAL A C 1
ATOM 1739 O O . VAL A 1 223 ? 11.813 19.467 -15.502 1.00 16.79 222 VAL A O 1
ATOM 1743 N N . PHE A 1 224 ? 10.745 18.682 -13.674 1.00 15.78 223 PHE A N 1
ATOM 1744 C CA . PHE A 1 224 ? 9.391 18.727 -14.172 1.00 18.78 223 PHE A CA 1
ATOM 1745 C C . PHE A 1 224 ? 8.647 19.983 -13.743 1.00 19.00 223 PHE A C 1
ATOM 1746 O O . PHE A 1 224 ? 8.667 20.339 -12.579 1.00 19.17 223 PHE A O 1
ATOM 1754 N N . THR A 1 225 ? 8.030 20.646 -14.719 1.00 17.67 224 THR A N 1
ATOM 1755 C CA . THR A 1 225 ? 7.047 21.715 -14.475 1.00 17.51 224 THR A CA 1
ATOM 1756 C C . THR A 1 225 ? 5.840 21.374 -15.335 1.00 17.00 224 THR A C 1
ATOM 1757 O O . THR A 1 225 ? 5.942 20.510 -16.239 1.00 18.97 224 THR A O 1
ATOM 1761 N N . PRO A 1 226 ? 4.657 21.995 -15.097 1.00 17.92 225 PRO A N 1
ATOM 1762 C CA . PRO A 1 226 ? 3.524 21.536 -15.911 1.00 18.27 225 PRO A CA 1
ATOM 1763 C C . PRO A 1 226 ? 3.772 21.573 -17.419 1.00 17.33 225 PRO A C 1
ATOM 1764 O O . PRO A 1 226 ? 4.203 22.601 -17.973 1.00 17.27 225 PRO A O 1
ATOM 1768 N N . GLY A 1 227 ? 3.614 20.419 -18.065 1.00 16.84 226 GLY A N 1
ATOM 1769 C CA . GLY A 1 227 ? 3.863 20.275 -19.478 1.00 15.69 226 GLY A CA 1
ATOM 1770 C C . GLY A 1 227 ? 5.275 20.378 -20.004 1.00 17.71 226 GLY A C 1
ATOM 1771 O O . GLY A 1 227 ? 5.460 20.405 -21.219 1.00 17.35 226 GLY A O 1
ATOM 1772 N N . VAL A 1 228 ? 6.266 20.457 -19.113 1.00 17.04 227 VAL A N 1
ATOM 1773 C CA . VAL A 1 228 ? 7.650 20.731 -19.524 1.00 18.24 227 VAL A CA 1
ATOM 1774 C C . VAL A 1 228 ? 8.633 19.909 -18.717 1.00 17.48 227 VAL A C 1
ATOM 1775 O O . VAL A 1 228 ? 8.535 19.834 -17.497 1.00 17.95 227 VAL A O 1
ATOM 1779 N N . VAL A 1 229 ? 9.614 19.317 -19.400 1.00 16.52 228 VAL A N 1
ATOM 1780 C CA . VAL A 1 229 ? 10.663 18.571 -18.736 1.00 18.33 228 VAL A CA 1
ATOM 1781 C C . VAL A 1 229 ? 12.027 19.193 -19.129 1.00 21.37 228 VAL A C 1
ATOM 1782 O O . VAL A 1 229 ? 12.315 19.442 -20.310 1.00 21.11 228 VAL A O 1
ATOM 1786 N N . SER A 1 230 ? 12.850 19.456 -18.126 1.00 16.80 229 SER A N 1
ATOM 1787 C CA . SER A 1 230 ? 14.237 19.823 -18.319 1.00 16.52 229 SER A CA 1
ATOM 1788 C C . SER A 1 230 ? 15.114 18.636 -17.919 1.00 17.68 229 SER A C 1
ATOM 1789 O O . SER A 1 230 ? 14.908 18.049 -16.851 1.00 16.30 229 SER A O 1
ATOM 1792 N N . PHE A 1 231 ? 16.066 18.259 -18.776 1.00 17.43 230 PHE A N 1
ATOM 1793 C CA . PHE A 1 231 ? 16.980 17.166 -18.496 1.00 18.17 230 PHE A CA 1
ATOM 1794 C C . PHE A 1 231 ? 18.420 17.557 -18.691 1.00 19.16 230 PHE A C 1
ATOM 1795 O O . PHE A 1 231 ? 18.771 18.191 -19.683 1.00 20.17 230 PHE A O 1
ATOM 1803 N N . GLN A 1 232 ? 19.260 17.166 -17.741 1.00 17.18 231 GLN A N 1
ATOM 1804 C CA . GLN A 1 232 ? 20.704 17.407 -17.803 1.00 20.02 231 GLN A CA 1
ATOM 1805 C C . GLN A 1 232 ? 21.484 16.131 -17.463 1.00 19.41 231 GLN A C 1
ATOM 1806 O O . GLN A 1 232 ? 21.168 15.437 -16.487 1.00 19.20 231 GLN A O 1
ATOM 1812 N N . GLU A 1 233 ? 22.488 15.813 -18.273 1.00 19.51 232 GLU A N 1
ATOM 1813 C CA . GLU A 1 233 ? 23.420 14.713 -17.970 1.00 21.93 232 GLU A CA 1
ATOM 1814 C C . GLU A 1 233 ? 24.225 15.080 -16.716 1.00 22.70 232 GLU A C 1
ATOM 1815 O O . GLU A 1 233 ? 24.412 16.246 -16.419 1.00 22.14 232 GLU A O 1
ATOM 1821 N N . THR A 1 234 ? 24.681 14.078 -15.973 1.00 24.54 233 THR A N 1
ATOM 1822 C CA . THR A 1 234 ? 25.564 14.320 -14.839 1.00 26.42 233 THR A CA 1
ATOM 1823 C C . THR A 1 234 ? 27.000 14.310 -15.381 1.00 26.16 233 THR A C 1
ATOM 1824 O O . THR A 1 234 ? 27.409 13.346 -16.033 1.00 25.50 233 THR A O 1
ATOM 1828 N N . PRO A 1 235 ? 27.753 15.406 -15.155 1.00 25.50 234 PRO A N 1
ATOM 1829 C CA . PRO A 1 235 ? 29.127 15.407 -15.610 1.00 27.49 234 PRO A CA 1
ATOM 1830 C C . PRO A 1 235 ? 29.957 14.401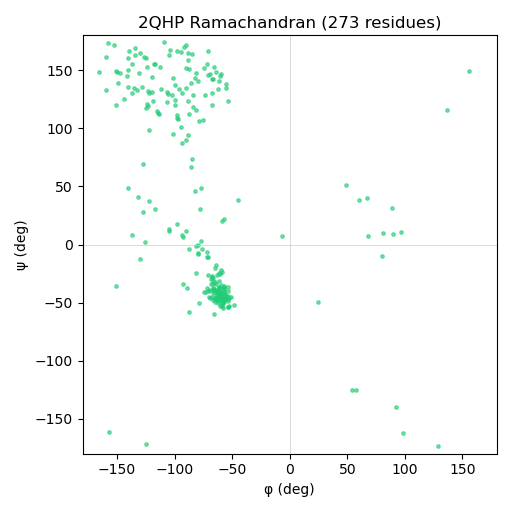 -14.824 1.00 29.70 234 PRO A C 1
ATOM 1831 O O . PRO A 1 235 ? 29.752 14.249 -13.613 1.00 30.08 234 PRO A O 1
ATOM 1835 N N . LYS A 1 236 ? 30.882 13.737 -15.506 1.00 32.54 235 LYS A N 1
ATOM 1836 C CA . LYS A 1 236 ? 31.919 12.933 -14.834 1.00 35.40 235 LYS A CA 1
ATOM 1837 C C . LYS A 1 236 ? 33.067 13.874 -14.439 1.00 35.78 235 LYS A C 1
ATOM 1838 O O . LYS A 1 236 ? 33.665 14.537 -15.288 1.00 36.18 235 LYS A O 1
ATOM 1841 N N . VAL A 1 237 ? 33.318 13.960 -13.144 1.00 34.47 236 VAL A N 1
ATOM 1842 C CA . VAL A 1 237 ? 34.383 14.777 -12.601 1.00 36.96 236 VAL A CA 1
ATOM 1843 C C . VAL A 1 237 ? 35.236 13.870 -11.706 1.00 38.30 236 VAL A C 1
ATOM 1844 O O . VAL A 1 237 ? 34.786 12.790 -11.290 1.00 38.50 236 VAL A O 1
ATOM 1848 N N . PRO A 1 238 ? 36.475 14.299 -11.405 1.00 39.93 237 PRO A N 1
ATOM 1849 C CA . PRO A 1 238 ? 37.270 13.515 -10.480 1.00 40.34 237 PRO A CA 1
ATOM 1850 C C . PRO A 1 238 ? 36.758 13.752 -9.060 1.00 39.98 237 PRO A C 1
ATOM 1851 O O . PRO A 1 238 ? 36.954 14.847 -8.482 1.00 39.39 237 PRO A O 1
ATOM 1855 N N . VAL A 1 239 ? 36.074 12.750 -8.514 1.00 38.28 238 VAL A N 1
ATOM 1856 C CA . VAL A 1 239 ? 35.460 12.896 -7.208 1.00 36.78 238 VAL A CA 1
ATOM 1857 C C . VAL A 1 239 ? 36.538 12.874 -6.118 1.00 36.71 238 VAL A C 1
ATOM 1858 O O . VAL A 1 239 ? 37.432 12.021 -6.114 1.00 36.73 238 VAL A O 1
ATOM 1862 N N . ALA A 1 240 ? 36.511 13.877 -5.249 1.00 34.51 239 ALA A N 1
ATOM 1863 C CA . ALA A 1 240 ? 37.206 13.796 -3.990 1.00 33.70 239 ALA A CA 1
ATOM 1864 C C . ALA A 1 240 ? 36.225 13.137 -3.039 1.00 34.84 239 ALA A C 1
ATOM 1865 O O . ALA A 1 240 ? 36.489 12.064 -2.509 1.00 35.84 239 ALA A O 1
ATOM 1867 N N . ASP A 1 241 ? 35.062 13.756 -2.870 1.00 33.44 240 ASP A N 1
ATOM 1868 C CA . ASP A 1 241 ? 34.057 13.273 -1.948 1.00 32.97 240 ASP A CA 1
ATOM 1869 C C . ASP A 1 241 ? 32.731 13.883 -2.377 1.00 31.30 240 ASP A C 1
ATOM 1870 O O . ASP A 1 241 ? 32.678 15.093 -2.589 1.00 30.77 240 ASP A O 1
ATOM 1875 N N . THR A 1 242 ? 31.669 13.079 -2.463 1.00 26.99 241 THR A N 1
ATOM 1876 C CA . THR A 1 242 ? 30.355 13.603 -2.811 1.00 27.78 241 THR A CA 1
ATOM 1877 C C . THR A 1 242 ? 29.575 14.235 -1.642 1.00 25.55 241 THR A C 1
ATOM 1878 O O . THR A 1 242 ? 28.484 14.739 -1.847 1.00 24.14 241 THR A O 1
ATOM 1882 N N . VAL A 1 243 ? 30.115 14.245 -0.410 1.00 25.73 242 VAL A N 1
ATOM 1883 C CA . VAL A 1 243 ? 29.392 14.878 0.687 1.00 27.07 242 VAL A CA 1
ATOM 1884 C C . VAL A 1 243 ? 29.033 16.336 0.372 1.00 25.90 242 VAL A C 1
ATOM 1885 O O . VAL A 1 243 ? 29.845 17.072 -0.153 1.00 24.56 242 VAL A O 1
ATOM 1889 N N . GLY A 1 244 ? 27.790 16.717 0.671 1.00 27.19 243 GLY A N 1
ATOM 1890 C CA . GLY A 1 244 ? 27.295 18.084 0.453 1.00 24.66 243 GLY A CA 1
ATOM 1891 C C . GLY A 1 244 ? 26.878 18.405 -0.980 1.00 23.14 243 GLY A C 1
ATOM 1892 O O . GLY A 1 244 ? 26.267 19.454 -1.227 1.00 20.77 243 GLY A O 1
ATOM 1893 N N . ALA A 1 245 ? 27.168 17.520 -1.931 1.00 22.63 244 ALA A N 1
ATOM 1894 C CA . ALA A 1 245 ? 26.910 17.877 -3.359 1.00 22.39 244 ALA A CA 1
ATOM 1895 C C . ALA A 1 245 ? 25.407 18.006 -3.641 1.00 21.98 244 ALA A C 1
ATOM 1896 O O . ALA A 1 245 ? 24.964 18.985 -4.268 1.00 19.38 244 ALA A O 1
ATOM 1898 N N . GLY A 1 246 ? 24.616 17.053 -3.162 1.00 21.53 245 GLY A N 1
ATOM 1899 C CA . GLY A 1 246 ? 23.156 17.135 -3.326 1.00 21.23 245 GLY A CA 1
ATOM 1900 C C . GLY A 1 246 ? 22.552 18.343 -2.675 1.00 18.88 245 GLY A C 1
ATOM 1901 O O . GLY A 1 246 ? 21.675 18.984 -3.234 1.00 20.19 245 GLY A O 1
ATOM 1902 N N . ASP A 1 247 ? 23.045 18.702 -1.483 1.00 20.17 246 ASP A N 1
ATOM 1903 C CA . ASP A 1 247 ? 22.543 19.929 -0.821 1.00 20.54 246 ASP A CA 1
ATOM 1904 C C . ASP A 1 247 ? 22.921 21.209 -1.611 1.00 19.06 246 ASP A C 1
ATOM 1905 O O . ASP A 1 247 ? 22.129 22.155 -1.682 1.00 18.66 246 ASP A O 1
ATOM 1910 N N . SER A 1 248 ? 24.124 21.219 -2.177 1.00 19.63 247 SER A N 1
ATOM 1911 C CA . SER A 1 248 ? 24.607 22.352 -2.965 1.00 18.45 247 SER A CA 1
ATOM 1912 C C . SER A 1 248 ? 23.770 22.474 -4.233 1.00 17.47 247 SER A C 1
ATOM 1913 O O . SER A 1 248 ? 23.510 23.568 -4.712 1.00 17.62 247 SER A O 1
ATOM 1916 N N . PHE A 1 249 ? 23.323 21.335 -4.778 1.00 18.53 248 PHE A N 1
ATOM 1917 C CA . PHE A 1 249 ? 22.384 21.342 -5.918 1.00 17.28 248 PHE A CA 1
ATOM 1918 C C . PHE A 1 249 ? 21.111 22.081 -5.534 1.00 19.49 248 PHE A C 1
ATOM 1919 O O . PHE A 1 249 ? 20.684 23.028 -6.209 1.00 17.54 248 PHE A O 1
ATOM 1927 N N . THR A 1 250 ? 20.525 21.672 -4.407 1.00 18.78 249 THR A N 1
ATOM 1928 C CA . THR A 1 250 ? 19.265 22.264 -3.948 1.00 17.14 249 THR A CA 1
ATOM 1929 C C . THR A 1 250 ? 19.434 23.785 -3.693 1.00 18.53 249 THR A C 1
ATOM 1930 O O . THR A 1 250 ? 18.572 24.585 -4.064 1.00 16.86 249 THR A O 1
ATOM 1934 N N . ALA A 1 251 ? 20.541 24.148 -3.057 1.00 17.95 250 ALA A N 1
ATOM 1935 C CA . ALA A 1 251 ? 20.859 25.539 -2.715 1.00 18.02 250 ALA A CA 1
ATOM 1936 C C . ALA A 1 251 ? 20.988 26.379 -4.005 1.00 18.20 250 ALA A C 1
ATOM 1937 O O . ALA A 1 251 ? 20.387 27.457 -4.119 1.00 18.46 250 ALA A O 1
ATOM 1939 N N . ALA A 1 252 ? 21.728 25.859 -4.973 1.00 17.86 251 ALA A N 1
ATOM 1940 C CA . ALA A 1 252 ? 21.957 26.604 -6.230 1.00 17.65 251 ALA A CA 1
ATOM 1941 C C . ALA A 1 252 ? 20.648 26.750 -7.034 1.00 18.11 251 ALA A C 1
ATOM 1942 O O . ALA A 1 252 ? 20.394 27.791 -7.630 1.00 17.37 251 ALA A O 1
ATOM 1944 N N . PHE A 1 253 ? 19.831 25.700 -7.045 1.00 17.81 252 PHE A N 1
ATOM 1945 C CA . PHE A 1 253 ? 18.522 25.707 -7.705 1.00 19.90 252 PHE A CA 1
ATOM 1946 C C . PHE A 1 253 ? 17.599 26.746 -7.064 1.00 19.43 252 PHE A C 1
ATOM 1947 O O . PHE A 1 253 ? 17.034 27.603 -7.736 1.00 16.62 252 PHE A O 1
ATOM 1955 N N . CYS A 1 254 ? 17.504 26.692 -5.740 1.00 19.90 253 CYS A N 1
ATOM 1956 C CA . CYS A 1 254 ? 16.784 27.692 -4.960 1.00 20.79 253 CYS A CA 1
ATOM 1957 C C . CYS A 1 254 ? 17.237 29.128 -5.255 1.00 18.67 253 CYS A C 1
ATOM 1958 O O . CYS A 1 254 ? 16.408 29.972 -5.626 1.00 19.05 253 CYS A O 1
ATOM 1961 N N . ALA A 1 255 ? 18.550 29.380 -5.138 1.00 19.31 254 ALA A N 1
ATOM 1962 C CA . ALA A 1 255 ? 19.131 30.690 -5.402 1.00 16.91 254 ALA A CA 1
ATOM 1963 C C . ALA A 1 255 ? 18.749 31.218 -6.794 1.00 17.31 254 ALA A C 1
ATOM 1964 O O . ALA A 1 255 ? 18.303 32.359 -6.941 1.00 17.65 254 ALA A O 1
ATOM 1966 N N . SER A 1 256 ? 18.832 30.338 -7.784 1.00 17.86 255 SER A N 1
ATOM 1967 C CA . SER A 1 256 ? 18.538 30.678 -9.163 1.00 17.27 255 SER A CA 1
ATOM 1968 C C . SER A 1 256 ? 17.096 31.037 -9.355 1.00 16.04 255 SER A C 1
ATOM 1969 O O . SER A 1 256 ? 16.784 32.081 -9.946 1.00 17.16 255 SER A O 1
ATOM 1972 N N . ILE A 1 257 ? 16.203 30.185 -8.844 1.00 19.05 256 ILE A N 1
ATOM 1973 C CA . ILE A 1 257 ? 14.786 30.478 -8.970 1.00 19.80 256 ILE A CA 1
ATOM 1974 C C . ILE A 1 257 ? 14.423 31.807 -8.276 1.00 19.62 256 ILE A C 1
ATOM 1975 O O . ILE A 1 257 ? 13.688 32.629 -8.847 1.00 17.99 256 ILE A O 1
ATOM 1980 N N . LEU A 1 258 ? 14.946 32.046 -7.081 1.00 20.41 257 LEU A N 1
ATOM 1981 C CA . LEU A 1 258 ? 14.629 33.281 -6.384 1.00 21.35 257 LEU A CA 1
ATOM 1982 C C . LEU A 1 258 ? 15.198 34.498 -7.111 1.00 20.63 257 LEU A C 1
ATOM 1983 O O . LEU A 1 258 ? 14.643 35.583 -7.027 1.00 22.43 257 LEU A O 1
ATOM 1988 N N . ASN A 1 259 ? 16.328 34.319 -7.783 1.00 19.08 258 ASN A N 1
ATOM 1989 C CA . ASN A 1 259 ? 16.945 35.347 -8.604 1.00 20.30 258 ASN A CA 1
ATOM 1990 C C . ASN A 1 259 ? 16.184 35.668 -9.899 1.00 20.98 258 ASN A C 1
ATOM 1991 O O . ASN A 1 259 ? 16.505 36.664 -10.563 1.00 21.77 258 ASN A O 1
ATOM 1996 N N . GLY A 1 260 ? 15.183 34.866 -10.261 1.00 19.58 259 GLY A N 1
ATOM 1997 C CA . GLY A 1 260 ? 14.378 35.100 -11.457 1.00 20.20 259 GLY A CA 1
ATOM 1998 C C . GLY A 1 260 ? 14.834 34.310 -12.681 1.00 18.01 259 GLY A C 1
ATOM 1999 O O . GLY A 1 260 ? 14.393 34.552 -13.787 1.00 18.71 259 GLY A O 1
ATOM 2000 N N . LYS A 1 261 ? 15.730 33.360 -12.485 1.00 19.11 260 LYS A N 1
ATOM 2001 C CA . LYS A 1 261 ? 16.179 32.518 -13.588 1.00 19.74 260 LYS A CA 1
ATOM 2002 C C . LYS A 1 261 ? 15.145 31.527 -14.060 1.00 18.54 260 LYS A C 1
ATOM 2003 O O . LYS A 1 261 ? 14.310 31.067 -13.286 1.00 20.00 260 LYS A O 1
ATOM 2009 N N . SER A 1 262 ? 15.261 31.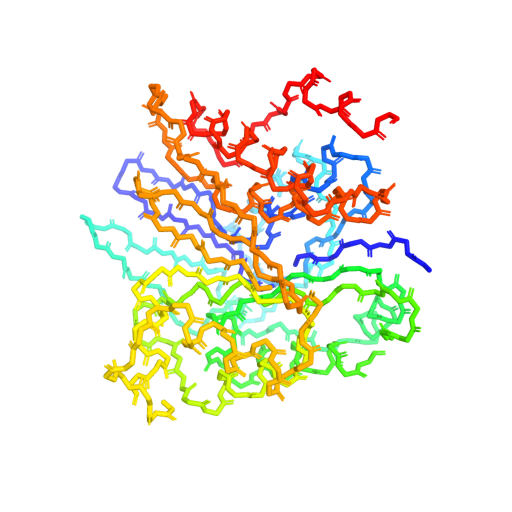104 -15.320 1.00 19.49 261 SER A N 1
ATOM 2010 C CA . SER A 1 262 ? 14.357 30.065 -15.834 1.00 19.16 261 SER A CA 1
ATOM 2011 C C . SER A 1 262 ? 14.722 28.743 -15.195 1.00 18.97 261 SER A C 1
ATOM 2012 O O . SER A 1 262 ? 15.813 28.595 -14.624 1.00 17.42 261 SER A O 1
ATOM 2015 N N . VAL A 1 263 ? 13.827 27.768 -15.345 1.00 17.88 262 VAL A N 1
ATOM 2016 C CA . VAL A 1 263 ? 14.070 26.424 -14.836 1.00 19.05 262 VAL A CA 1
ATOM 2017 C C . VAL A 1 263 ? 15.302 25.782 -15.503 1.00 15.15 262 VAL A C 1
ATOM 2018 O O . VAL A 1 263 ? 16.116 25.238 -14.797 1.00 14.21 262 VAL A O 1
ATOM 2022 N N . PRO A 1 264 ? 15.421 25.813 -16.847 1.00 15.15 263 PRO A N 1
ATOM 2023 C CA . PRO A 1 264 ? 16.641 25.282 -17.443 1.00 18.18 263 PRO A CA 1
ATOM 2024 C C . PRO A 1 264 ? 17.958 25.922 -16.979 1.00 17.42 263 PRO A C 1
ATOM 2025 O O . PRO A 1 264 ? 18.939 25.208 -16.796 1.00 15.18 263 PRO A O 1
ATOM 2029 N N . GLU A 1 265 ? 17.946 27.228 -16.746 1.00 17.39 264 GLU A N 1
ATOM 2030 C CA . GLU A 1 265 ? 19.101 27.927 -16.218 1.00 17.67 264 GLU A CA 1
ATOM 2031 C C . GLU A 1 265 ? 19.409 27.494 -14.774 1.00 16.12 264 GLU A C 1
ATOM 2032 O O . GLU A 1 265 ? 20.553 27.296 -14.428 1.00 15.47 264 GLU A O 1
ATOM 2038 N N . ALA A 1 266 ? 18.392 27.456 -13.936 1.00 16.80 265 ALA A N 1
ATOM 2039 C CA . ALA A 1 266 ? 18.528 26.953 -12.567 1.00 16.23 265 ALA A CA 1
ATOM 2040 C C . ALA A 1 266 ? 19.096 25.522 -12.521 1.00 14.88 265 ALA A C 1
ATOM 2041 O O . ALA A 1 266 ? 20.001 25.227 -11.724 1.00 17.42 265 ALA A O 1
ATOM 2043 N N . HIS A 1 267 ? 18.537 24.640 -13.369 1.00 15.95 266 HIS A N 1
ATOM 2044 C CA . HIS A 1 267 ? 18.932 23.250 -13.429 1.00 17.09 266 HIS A CA 1
ATOM 2045 C C . HIS A 1 267 ? 20.417 23.140 -13.789 1.00 16.08 266 HIS A C 1
ATOM 2046 O O . HIS A 1 267 ? 21.176 22.431 -13.134 1.00 16.10 266 HIS A O 1
ATOM 2053 N N . LYS A 1 268 ? 20.834 23.855 -14.835 1.00 17.26 267 LYS A N 1
ATOM 2054 C CA . LYS A 1 268 ? 22.246 23.871 -15.262 1.00 19.61 267 LYS A CA 1
ATOM 2055 C C . LYS A 1 268 ? 23.204 24.324 -14.155 1.00 15.60 267 LYS A C 1
ATOM 2056 O O . LYS A 1 268 ? 24.215 23.657 -13.880 1.00 18.71 267 LYS A O 1
ATOM 2062 N N . LEU A 1 269 ? 22.880 25.416 -13.483 1.00 16.10 268 LEU A N 1
ATOM 2063 C CA . LEU A 1 269 ? 23.734 25.938 -12.422 1.00 14.02 268 LEU A CA 1
ATOM 2064 C C . LEU A 1 269 ? 23.819 24.922 -11.303 1.00 15.65 268 LEU A C 1
ATOM 2065 O O . LEU A 1 269 ? 24.936 24.649 -10.813 1.00 15.05 268 LEU A O 1
ATOM 2070 N N . ALA A 1 270 ? 22.659 24.343 -10.913 1.00 16.23 269 ALA A N 1
ATOM 2071 C CA . ALA A 1 270 ? 22.623 23.330 -9.859 1.00 16.69 269 ALA A CA 1
ATOM 2072 C C . ALA A 1 270 ? 23.542 22.138 -10.173 1.00 16.82 269 ALA A C 1
ATOM 2073 O O . ALA A 1 270 ? 24.314 21.682 -9.318 1.00 16.07 269 ALA A O 1
ATOM 2075 N N . VAL A 1 271 ? 23.492 21.661 -11.414 1.00 17.37 270 VAL A N 1
ATOM 2076 C CA . VAL A 1 271 ? 24.382 20.565 -11.838 1.00 16.20 270 VAL A CA 1
ATOM 2077 C C . VAL A 1 271 ? 25.871 20.906 -11.736 1.00 16.74 270 VAL A C 1
ATOM 2078 O O . VAL A 1 271 ? 26.675 20.084 -11.269 1.00 15.71 270 VAL A O 1
ATOM 2082 N N . GLU A 1 272 ? 26.230 22.106 -12.212 1.00 15.82 271 GLU A N 1
ATOM 2083 C CA . GLU A 1 272 ? 27.619 22.574 -12.218 1.00 16.18 271 GLU A CA 1
ATOM 2084 C C . GLU A 1 272 ? 28.149 22.777 -10.793 1.00 14.99 271 GLU A C 1
ATOM 2085 O O . GLU A 1 272 ? 29.310 22.442 -10.496 1.00 13.69 271 GLU A O 1
ATOM 2091 N N . VAL A 1 273 ? 27.291 23.294 -9.919 1.00 16.36 272 VAL A N 1
ATOM 2092 C CA . VAL A 1 273 ? 27.650 23.534 -8.494 1.00 16.83 272 VAL A CA 1
ATOM 2093 C C . VAL A 1 273 ? 27.921 22.196 -7.772 1.00 16.95 272 VAL A C 1
ATOM 2094 O O . VAL A 1 273 ? 28.954 22.045 -7.082 1.00 16.16 272 VAL A O 1
ATOM 2098 N N . SER A 1 274 ? 27.014 21.230 -7.972 1.00 15.36 273 SER A N 1
ATOM 2099 C CA . SER A 1 274 ? 27.135 19.874 -7.421 1.00 18.51 273 SER A CA 1
ATOM 2100 C C . SER A 1 274 ? 28.414 19.210 -7.895 1.00 18.58 273 SER A C 1
ATOM 2101 O O . SER A 1 274 ? 29.165 18.611 -7.088 1.00 19.19 273 SER A O 1
ATOM 2104 N N . ALA A 1 275 ? 28.683 19.348 -9.193 1.00 16.37 274 ALA A N 1
ATOM 2105 C CA . ALA A 1 275 ? 29.917 18.768 -9.815 1.00 17.84 274 ALA A CA 1
ATOM 2106 C C . ALA A 1 275 ? 31.178 19.360 -9.179 1.00 18.55 274 ALA A C 1
ATOM 2107 O O . ALA A 1 275 ? 32.118 18.638 -8.842 1.00 19.32 274 ALA A O 1
ATOM 2109 N N . TYR A 1 276 ? 31.198 20.676 -8.997 1.00 17.98 275 TYR A N 1
ATOM 2110 C CA . TYR A 1 276 ? 32.311 21.309 -8.327 1.00 19.38 275 TYR A CA 1
ATOM 2111 C C . TYR A 1 276 ? 32.483 20.809 -6.885 1.00 18.72 275 TYR A C 1
ATOM 2112 O O . TYR A 1 276 ? 33.607 20.519 -6.462 1.00 20.20 275 TYR A O 1
ATOM 2121 N N . VAL A 1 277 ? 31.379 20.729 -6.140 1.00 19.05 276 VAL A N 1
ATOM 2122 C CA . VAL A 1 277 ? 31.429 20.324 -4.715 1.00 20.30 276 VAL A CA 1
ATOM 2123 C C . VAL A 1 277 ? 31.990 18.902 -4.613 1.00 20.83 276 VAL A C 1
ATOM 2124 O O . VAL A 1 277 ? 32.788 18.611 -3.716 1.00 19.52 276 VAL A O 1
ATOM 2128 N N . CYS A 1 278 ? 31.644 18.046 -5.578 1.00 21.17 277 CYS A N 1
ATOM 2129 C CA . CYS A 1 278 ? 32.202 16.663 -5.633 1.00 23.11 277 CYS A CA 1
ATOM 2130 C C . CYS A 1 278 ? 33.711 16.614 -5.794 1.00 23.30 277 CYS A C 1
ATOM 2131 O O . CYS A 1 278 ? 34.335 15.618 -5.422 1.00 24.82 277 CYS A O 1
ATOM 2134 N N . THR A 1 279 ? 34.299 17.667 -6.360 1.00 21.82 278 THR A N 1
ATOM 2135 C CA . THR A 1 279 ? 35.738 17.738 -6.551 1.00 21.38 278 THR A CA 1
ATOM 2136 C C . THR A 1 279 ? 36.506 18.132 -5.266 1.00 23.39 278 THR A C 1
ATOM 2137 O O . THR A 1 279 ? 37.744 18.091 -5.240 1.00 22.33 278 THR A O 1
ATOM 2141 N N . GLN A 1 280 ? 35.789 18.510 -4.212 1.00 22.60 279 GLN A N 1
ATOM 2142 C CA . GLN A 1 280 ? 36.366 19.046 -2.976 1.00 23.63 279 GLN A CA 1
ATOM 2143 C C . GLN A 1 280 ? 36.133 18.049 -1.841 1.00 25.64 279 GLN A C 1
ATOM 2144 O O . GLN A 1 280 ? 35.173 17.281 -1.853 1.00 25.68 279 GLN A O 1
ATOM 2150 N N . SER A 1 281 ? 37.008 18.078 -0.849 1.00 27.59 280 SER A N 1
ATOM 2151 C CA A SER A 1 281 ? 36.976 17.105 0.240 0.50 29.53 280 SER A CA 1
ATOM 2152 C CA B SER A 1 281 ? 36.945 17.080 0.204 0.50 28.83 280 SER A CA 1
ATOM 2153 C C . SER A 1 281 ? 35.814 17.352 1.198 1.00 29.44 280 SER A C 1
ATOM 2154 O O . SER A 1 281 ? 35.127 16.419 1.632 1.00 32.44 280 SER A O 1
ATOM 2159 N N . GLY A 1 282 ? 35.574 18.615 1.540 1.00 27.00 281 GLY A N 1
ATOM 2160 C CA . GLY A 1 282 ? 34.487 18.924 2.466 1.00 24.99 281 GLY A CA 1
ATOM 2161 C C . GLY A 1 282 ? 33.128 19.240 1.855 1.00 25.08 281 GLY A C 1
ATOM 2162 O O . GLY A 1 282 ? 33.012 19.370 0.661 1.00 25.49 281 GLY A O 1
ATOM 2163 N N . ALA A 1 283 ? 32.106 19.320 2.702 1.00 26.41 282 ALA A N 1
ATOM 2164 C CA . ALA A 1 283 ? 30.704 19.596 2.304 1.00 27.13 282 ALA A CA 1
ATOM 2165 C C . ALA A 1 283 ? 30.441 21.102 1.994 1.00 27.70 282 ALA A C 1
ATOM 2166 O O . ALA A 1 283 ? 29.496 21.443 1.260 1.00 28.22 282 ALA A O 1
ATOM 2176 N N . PRO A 1 285 ? 32.699 23.747 0.653 1.00 23.53 284 PRO A N 1
ATOM 2177 C CA . PRO A 1 285 ? 33.803 24.458 0.026 1.00 22.51 284 PRO A CA 1
ATOM 2178 C C . PRO A 1 285 ? 33.321 25.814 -0.441 1.00 21.51 284 PRO A C 1
ATOM 2179 O O . PRO A 1 285 ? 32.136 25.968 -0.794 1.00 20.23 284 PRO A O 1
ATOM 2183 N N . GLU A 1 286 ? 34.207 26.797 -0.451 1.00 20.62 285 GLU A N 1
ATOM 2184 C CA . GLU A 1 286 ? 33.852 28.052 -1.105 1.00 24.01 285 GLU A CA 1
ATOM 2185 C C . GLU A 1 286 ? 33.600 27.790 -2.596 1.00 21.11 285 GLU A C 1
ATOM 2186 O O . GLU A 1 286 ? 34.386 27.096 -3.258 1.00 21.43 285 GLU A O 1
ATOM 2192 N N . LEU A 1 287 ? 32.499 28.340 -3.127 1.00 20.07 286 LEU A N 1
ATOM 2193 C CA . LEU A 1 287 ? 32.148 28.133 -4.526 1.00 19.36 286 LEU A CA 1
ATOM 2194 C C . LEU A 1 287 ? 32.940 29.086 -5.455 1.00 21.43 286 LEU A C 1
ATOM 2195 O O . LEU A 1 287 ? 33.249 30.213 -5.055 1.00 19.72 286 LEU A O 1
ATOM 2200 N N . PRO A 1 288 ? 33.258 28.635 -6.687 1.00 20.32 287 PRO A N 1
ATOM 2201 C CA . PRO A 1 288 ? 33.986 29.461 -7.633 1.00 21.65 287 PRO A CA 1
ATOM 2202 C C . PRO A 1 288 ? 33.221 30.731 -7.987 1.00 18.68 287 PRO A C 1
ATOM 2203 O O . PRO A 1 288 ? 31.986 30.708 -8.200 1.00 17.68 287 PRO A O 1
ATOM 2207 N N . VAL A 1 289 ? 33.955 31.827 -8.108 1.00 18.79 288 VAL A N 1
ATOM 2208 C CA . VAL A 1 289 ? 33.338 33.104 -8.432 1.00 18.19 288 VAL A CA 1
ATOM 2209 C C . VAL A 1 289 ? 32.629 33.062 -9.808 1.00 17.88 288 VAL A C 1
ATOM 2210 O O . VAL A 1 289 ? 31.616 33.742 -10.011 1.00 17.91 288 VAL A O 1
ATOM 2214 N N . ILE A 1 290 ? 33.129 32.267 -10.744 1.00 18.88 289 ILE A N 1
ATOM 2215 C CA . ILE A 1 290 ? 32.490 32.194 -12.056 1.00 21.55 289 ILE A CA 1
ATOM 2216 C C . ILE A 1 290 ? 31.129 31.539 -12.010 1.00 21.94 289 ILE A C 1
ATOM 2217 O O . ILE A 1 290 ? 30.283 31.874 -12.819 1.00 22.37 289 ILE A O 1
ATOM 2222 N N . LEU A 1 291 ? 30.917 30.613 -11.058 1.00 19.24 290 LEU A N 1
ATOM 2223 C CA . LEU A 1 291 ? 29.594 30.089 -10.798 1.00 18.78 290 LEU A CA 1
ATOM 2224 C C . LEU A 1 291 ? 28.693 31.134 -10.072 1.00 16.43 290 LEU A C 1
ATOM 2225 O O . LEU A 1 291 ? 27.499 31.289 -10.408 1.00 17.42 290 LEU A O 1
ATOM 2230 N N . LYS A 1 292 ? 29.259 31.868 -9.107 1.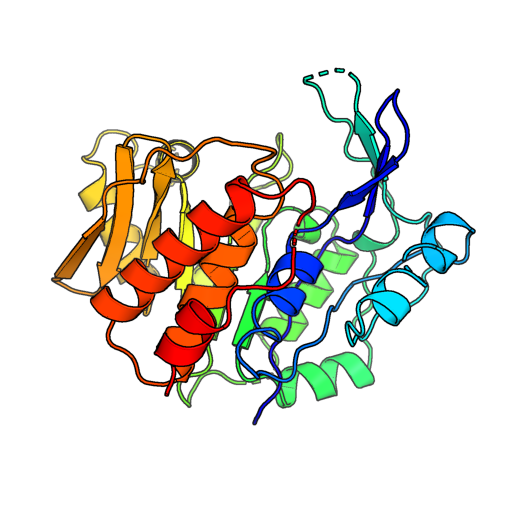00 16.32 291 LYS A N 1
ATOM 2231 C CA . LYS A 1 292 ? 28.497 32.955 -8.469 1.00 15.97 291 LYS A CA 1
ATOM 2232 C C . LYS A 1 292 ? 28.046 34.044 -9.474 1.00 16.46 291 LYS A C 1
ATOM 2233 O O . LYS A 1 292 ? 26.959 34.663 -9.336 1.00 17.28 291 LYS A O 1
ATOM 2239 N N . ASP A 1 293 ? 28.898 34.289 -10.471 1.00 16.19 292 ASP A N 1
ATOM 2240 C CA . ASP A 1 293 ? 28.580 35.260 -11.540 1.00 16.74 292 ASP A CA 1
ATOM 2241 C C . ASP A 1 293 ? 27.295 34.926 -12.328 1.00 17.36 292 ASP A C 1
ATOM 2242 O O . ASP A 1 293 ? 26.685 35.796 -12.964 1.00 16.84 292 ASP A O 1
ATOM 2247 N N . ARG A 1 294 ? 26.924 33.655 -12.322 1.00 14.95 293 ARG A N 1
ATOM 2248 C CA . ARG A 1 294 ? 25.729 33.220 -13.038 1.00 16.95 293 ARG A CA 1
ATOM 2249 C C . ARG A 1 294 ? 24.417 33.904 -12.570 1.00 18.09 293 ARG A C 1
ATOM 2250 O O . ARG A 1 294 ? 23.455 33.966 -13.337 1.00 19.83 293 ARG A O 1
ATOM 2258 N N . LEU A 1 295 ? 24.380 34.447 -11.349 1.00 16.28 294 LEU A N 1
ATOM 2259 C CA . LEU A 1 295 ? 23.212 35.174 -10.875 1.00 18.40 294 LEU A CA 1
ATOM 2260 C C . LEU A 1 295 ? 23.229 36.695 -11.086 1.00 17.87 294 LEU A C 1
ATOM 2261 O O . LEU A 1 295 ? 22.353 37.401 -10.606 1.00 17.09 294 LEU A O 1
ATOM 2266 N N . LEU A 1 296 ? 24.221 37.199 -11.818 1.00 18.13 295 LEU A N 1
ATOM 2267 C CA . LEU A 1 296 ? 24.308 38.624 -12.135 1.00 19.25 295 LEU A CA 1
ATOM 2268 C C . LEU A 1 296 ? 23.150 39.094 -13.038 1.00 20.33 295 LEU A C 1
ATOM 2269 O O . LEU A 1 296 ? 22.525 38.265 -13.709 1.00 21.14 295 LEU A O 1
#